Protein 4QXT (pdb70)

Secondary structure (DSSP, 8-state):
--EEEEPPPEEE-TT--EEEEEEEESS-GGGS-EEEEEEETTTEEEEEEEE-TTT--EEE-GGGTTTEEEEEEGGGTEEEEEE-S--GGG-EEEEEEETTTTEE---EEEEE--/---EEEE-SEEEE-TTS-EEEEEEESS--EETTEE-EEEEEE-TTS--EEEEETTTEEPTTS-TTEEEEEETTEEEEEESS--GGG-EEEEEEE-SSSSPEE---EEEEE-/--TTTSS---

B-factor: mean 19.29, std 9.29, range [7.42, 55.74]

Structure (mmCIF, N/CA/C/O backbone):
data_4QXT
#
_entry.id   4QXT
#
_cell.length_a   42.097
_cell.length_b   60.213
_cell.length_c   43.437
_cell.angle_alpha   90.00
_cell.angle_beta   107.12
_cell.angle_gamma   90.00
#
_symmetry.space_group_name_H-M   'P 1 21 1'
#
loop_
_entity.id
_entity.type
_entity.pdbx_description
1 polymer 'Fv fragment(mAb6D8) heavy chain'
2 polymer 'Fv fragment(mAb6D8) light chain'
3 polymer 'Merozoite surface antigen 2'
4 water water
#
loop_
_atom_site.group_PDB
_atom_site.id
_atom_site.type_symbol
_atom_site.label_atom_id
_atom_site.label_alt_id
_atom_site.label_comp_id
_atom_site.label_asym_id
_atom_site.label_entity_id
_atom_site.label_seq_id
_atom_site.pdbx_PDB_ins_code
_atom_site.Cartn_x
_atom_site.Cartn_y
_atom_site.Cartn_z
_atom_site.occupancy
_atom_site.B_iso_or_equiv
_atom_site.auth_seq_id
_atom_site.auth_comp_id
_atom_site.auth_asym_id
_atom_site.auth_atom_id
_atom_site.pdbx_PDB_model_num
ATOM 1 N N . GLN A 1 1 ? -16.517 -27.304 -9.055 1.00 43.84 1 GLN A N 1
ATOM 2 C CA . GLN A 1 1 ? -16.081 -28.432 -8.234 1.00 41.99 1 GLN A CA 1
ATOM 3 C C . GLN A 1 1 ? -14.576 -28.369 -7.999 1.00 37.67 1 GLN A C 1
ATOM 4 O O . GLN A 1 1 ? -14.034 -29.075 -7.147 1.00 38.69 1 GLN A O 1
ATOM 6 N N . VAL A 1 2 ? -13.909 -27.514 -8.762 1.00 31.95 2 VAL A N 1
ATOM 7 C CA . VAL A 1 2 ? -12.476 -27.325 -8.619 1.00 28.78 2 VAL A CA 1
ATOM 8 C C . VAL A 1 2 ? -12.208 -26.369 -7.465 1.00 24.75 2 VAL A C 1
ATOM 9 O O . VAL A 1 2 ? -12.843 -25.328 -7.366 1.00 24.91 2 VAL A O 1
ATOM 13 N N . GLN A 1 3 ? -11.294 -26.745 -6.579 1.00 22.20 3 GLN A N 1
ATOM 14 C CA . GLN A 1 3 ? -10.931 -25.882 -5.461 1.00 20.17 3 GLN A CA 1
ATOM 15 C C . GLN A 1 3 ? -9.421 -25.755 -5.375 1.00 17.87 3 GLN A C 1
ATOM 16 O O . GLN A 1 3 ? -8.708 -26.744 -5.474 1.00 16.85 3 GLN A O 1
ATOM 18 N N . LEU A 1 4 ? -8.944 -24.536 -5.171 1.00 15.61 4 LEU A N 1
ATOM 19 C CA . LEU A 1 4 ? -7.529 -24.305 -4.972 1.00 14.14 4 LEU A CA 1
ATOM 20 C C . LEU A 1 4 ? -7.342 -23.830 -3.545 1.00 14.09 4 LEU A C 1
ATOM 21 O O . LEU A 1 4 ? -7.728 -22.712 -3.208 1.00 18.62 4 LEU A O 1
ATOM 26 N N . GLN A 1 5 ? -6.767 -24.683 -2.709 1.00 12.62 5 GLN A N 1
ATOM 27 C CA . GLN A 1 5 ? -6.636 -24.376 -1.290 1.00 14.16 5 GLN A CA 1
ATOM 28 C C . GLN A 1 5 ? -5.215 -23.970 -0.975 1.00 14.66 5 GLN A C 1
ATOM 29 O O . GLN A 1 5 ? -4.302 -24.786 -1.038 1.00 15.67 5 GLN A O 1
ATOM 35 N N . GLN A 1 6 ? -5.030 -22.700 -0.636 1.00 13.53 6 GLN A N 1
ATOM 36 C CA . GLN A 1 6 ? -3.686 -22.211 -0.366 1.00 13.41 6 GLN A CA 1
ATOM 37 C C . GLN A 1 6 ? -3.346 -22.292 1.120 1.00 15.14 6 GLN A C 1
ATOM 38 O O . GLN A 1 6 ? -4.236 -22.306 1.980 1.00 17.13 6 GLN A O 1
ATOM 44 N N . SER A 1 7 ? -2.047 -22.377 1.397 1.00 15.43 7 SER A N 1
ATOM 45 C CA . SER A 1 7 ? -1.547 -22.525 2.756 1.00 15.72 7 SER A CA 1
ATOM 46 C C . SER A 1 7 ? -1.763 -21.250 3.576 1.00 16.29 7 SER A C 1
ATOM 47 O O . SER A 1 7 ? -2.145 -20.197 3.053 1.00 15.13 7 SER A O 1
ATOM 50 N N . GLY A 1 8 ? -1.544 -21.362 4.878 1.00 18.15 8 GLY A N 1
ATOM 51 C CA . GLY A 1 8 ? -1.898 -20.287 5.783 1.00 20.78 8 GLY A CA 1
ATOM 52 C C . GLY A 1 8 ? -0.978 -19.085 5.731 1.00 21.26 8 GLY A C 1
ATOM 53 O O . GLY A 1 8 ? 0.139 -19.146 5.219 1.00 19.57 8 GLY A O 1
ATOM 54 N N . ASP A 1 9 ? -1.436 -17.988 6.308 1.00 22.06 9 ASP A N 1
ATOM 55 C CA . ASP A 1 9 ? -0.648 -16.774 6.280 1.00 23.86 9 ASP A CA 1
ATOM 56 C C . ASP A 1 9 ? 0.659 -16.963 7.041 1.00 22.72 9 ASP A C 1
ATOM 57 O O . ASP A 1 9 ? 0.741 -17.723 8.024 1.00 21.33 9 ASP A O 1
ATOM 62 N N . GLU A 1 10 ? 1.691 -16.282 6.556 1.00 20.24 10 GLU A N 1
ATOM 63 C CA . GLU A 1 10 ? 3.017 -16.405 7.129 1.00 22.01 10 GLU A CA 1
ATOM 64 C C . GLU A 1 10 ? 3.623 -15.058 7.483 1.00 22.28 10 GLU A C 1
ATOM 65 O O . GLU A 1 10 ? 3.641 -14.139 6.664 1.00 21.24 10 GLU A O 1
ATOM 71 N N . LEU A 1 11 ? 4.144 -14.961 8.703 1.00 22.35 11 LEU A N 1
ATOM 72 C CA . LEU A 1 11 ? 4.996 -13.841 9.080 1.00 23.00 11 LEU A CA 1
ATOM 73 C C . LEU A 1 11 ? 6.437 -14.297 8.900 1.00 22.72 11 LEU A C 1
ATOM 74 O O . LEU A 1 11 ? 6.870 -15.294 9.496 1.00 24.93 11 LEU A O 1
ATOM 79 N N . VAL A 1 12 ? 7.178 -13.581 8.057 1.00 22.90 12 VAL A N 1
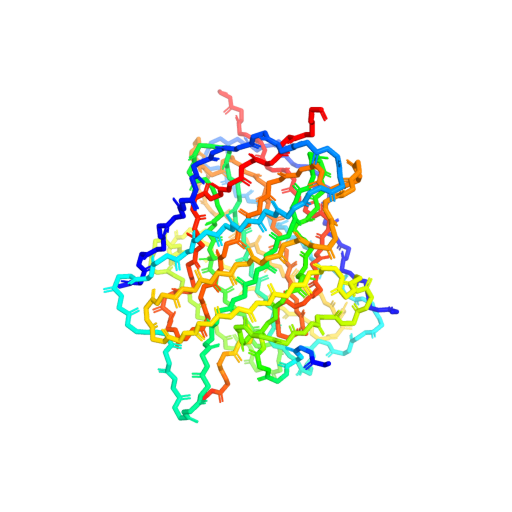ATOM 80 C CA . VAL A 1 12 ? 8.538 -13.986 7.717 1.00 22.02 12 VAL A CA 1
ATOM 81 C C . VAL A 1 12 ? 9.565 -12.909 8.057 1.00 23.16 12 VAL A C 1
ATOM 82 O O . VAL A 1 12 ? 9.258 -11.711 8.054 1.00 24.28 12 VAL A O 1
ATOM 86 N N . LYS A 1 13 ? 10.785 -13.347 8.354 1.00 22.91 13 LYS A N 1
ATOM 87 C CA . LYS A 1 13 ? 11.878 -12.433 8.671 1.00 23.35 13 LYS A CA 1
ATOM 88 C C . LYS A 1 13 ? 12.679 -12.045 7.434 1.00 24.80 13 LYS A C 1
ATOM 89 O O . LYS A 1 13 ? 12.860 -12.861 6.527 1.00 23.55 13 LYS A O 1
ATOM 95 N N . PRO A 1 14 ? 13.154 -10.786 7.386 1.00 24.95 14 PRO A N 1
ATOM 96 C CA . PRO A 1 14 ? 13.986 -10.351 6.259 1.00 24.46 14 PRO A CA 1
ATOM 97 C C . PRO A 1 14 ? 15.172 -11.287 6.059 1.00 24.99 14 PRO A C 1
ATOM 98 O O . PRO A 1 14 ? 15.807 -11.657 7.048 1.00 28.68 14 PRO A O 1
ATOM 102 N N . GLY A 1 15 ? 15.456 -11.663 4.814 1.00 24.49 15 GLY A N 1
ATOM 103 C CA . GLY A 1 15 ? 16.585 -12.527 4.512 1.00 27.39 15 GLY A CA 1
ATOM 104 C C . GLY A 1 15 ? 16.249 -14.009 4.552 1.00 29.16 15 GLY A C 1
ATOM 105 O O . GLY A 1 15 ? 17.028 -14.843 4.087 1.00 31.84 15 GLY A O 1
ATOM 106 N N . ALA A 1 16 ? 15.096 -14.342 5.123 1.00 27.54 16 ALA A N 1
ATOM 107 C CA . ALA A 1 16 ? 14.664 -15.735 5.195 1.00 25.55 16 ALA A CA 1
ATOM 108 C C . ALA A 1 16 ? 13.929 -16.138 3.928 1.00 25.60 16 ALA A C 1
ATOM 109 O O . ALA A 1 16 ? 13.751 -15.333 3.008 1.00 24.97 16 ALA A O 1
ATOM 111 N N . SER A 1 17 ? 13.519 -17.399 3.878 1.00 24.02 17 SER A N 1
ATOM 112 C CA A SER A 1 17 ? 12.743 -17.897 2.756 0.47 23.75 17 SER A CA 1
ATOM 113 C CA B SER A 1 17 ? 12.747 -17.901 2.756 0.53 23.75 17 SER A CA 1
ATOM 114 C C . SER A 1 17 ? 11.419 -18.444 3.246 1.00 23.46 17 SER A C 1
ATOM 115 O O . SER A 1 17 ? 11.258 -18.742 4.429 1.00 25.85 17 SER A O 1
ATOM 120 N N . VAL A 1 18 ? 10.467 -18.576 2.336 1.00 21.10 18 VAL A N 1
ATOM 121 C CA . VAL A 1 18 ? 9.204 -19.172 2.706 1.00 19.57 18 VAL A CA 1
ATOM 122 C C . VAL A 1 18 ? 8.690 -19.938 1.496 1.00 17.38 18 VAL A C 1
ATOM 123 O O . VAL A 1 18 ? 8.959 -19.562 0.349 1.00 19.49 18 VAL A O 1
ATOM 127 N N . LYS A 1 19 ? 7.997 -21.040 1.751 1.00 17.47 19 LYS A N 1
ATOM 128 C CA . LYS A 1 19 ? 7.441 -21.842 0.674 1.00 17.67 19 LYS A CA 1
ATOM 129 C C . LYS A 1 19 ? 5.934 -21.923 0.858 1.00 16.43 19 LYS A C 1
ATOM 130 O O . LYS A 1 19 ? 5.461 -22.410 1.884 1.00 19.37 19 LYS A O 1
ATOM 136 N N . LEU A 1 20 ? 5.201 -21.404 -0.123 1.00 14.27 20 LEU A N 1
ATOM 137 C CA . LEU A 1 20 ? 3.739 -21.391 -0.093 1.00 13.88 20 LEU A CA 1
ATOM 138 C C . LEU A 1 20 ? 3.201 -22.567 -0.896 1.00 15.37 20 LEU A C 1
ATOM 139 O O . LEU A 1 20 ? 3.845 -23.027 -1.842 1.00 16.06 20 LEU A O 1
ATOM 144 N N . SER A 1 21 ? 2.027 -23.061 -0.530 1.00 13.64 21 SER A N 1
ATOM 145 C CA . SER A 1 21 ? 1.470 -24.164 -1.292 1.00 12.85 21 SER A CA 1
ATOM 146 C C . SER A 1 21 ? 0.053 -23.883 -1.798 1.00 13.82 21 SER A C 1
ATOM 147 O O . SER A 1 21 ? -0.676 -23.028 -1.291 1.00 14.75 21 SER A O 1
ATOM 150 N N . CYS A 1 22 ? -0.314 -24.630 -2.828 1.00 12.27 22 CYS A N 1
ATOM 151 C CA . CYS A 1 22 ? -1.582 -24.460 -3.511 1.00 12.23 22 CYS A CA 1
ATOM 152 C C . CYS A 1 22 ? -2.049 -25.870 -3.852 1.00 13.05 22 CYS A C 1
ATOM 153 O O . CYS A 1 22 ? -1.561 -26.491 -4.801 1.00 14.31 22 CYS A O 1
ATOM 156 N N . THR A 1 23 ? -2.940 -26.400 -3.022 1.00 12.26 23 THR A N 1
ATOM 157 C CA . THR A 1 23 ? -3.376 -27.788 -3.164 1.00 15.24 23 THR A CA 1
ATOM 158 C C . THR A 1 23 ? -4.673 -27.801 -3.945 1.00 13.60 23 THR A C 1
ATOM 159 O O . THR A 1 23 ? -5.660 -27.184 -3.551 1.00 15.51 23 THR A O 1
ATOM 163 N N . VAL A 1 24 ? -4.658 -28.480 -5.088 1.00 13.39 24 VAL A N 1
ATOM 164 C CA . VAL A 1 24 ? -5.806 -28.478 -5.970 1.00 15.22 24 VAL A CA 1
ATOM 165 C C . VAL A 1 24 ? -6.641 -29.740 -5.799 1.00 15.79 24 VAL A C 1
ATOM 166 O O . VAL A 1 24 ? -6.108 -30.850 -5.764 1.00 17.10 24 VAL A O 1
ATOM 170 N N . SER A 1 25 ? -7.950 -29.556 -5.688 1.00 14.43 25 SER A N 1
ATOM 171 C CA . SER A 1 25 ? -8.871 -30.683 -5.636 1.00 16.14 25 SER A CA 1
ATOM 172 C C . SER A 1 25 ? -9.920 -30.542 -6.732 1.00 17.20 25 SER A C 1
ATOM 173 O O . SER A 1 25 ? -10.291 -29.435 -7.122 1.00 18.73 25 SER A O 1
ATOM 176 N N . GLY A 1 26 ? -10.375 -31.670 -7.265 1.00 18.41 26 GLY A N 1
ATOM 177 C CA . GLY A 1 26 ? -11.396 -31.648 -8.298 1.00 18.89 26 GLY A CA 1
ATOM 178 C C . GLY A 1 26 ? -10.870 -31.359 -9.696 1.00 19.14 26 GLY A C 1
ATOM 179 O O . GLY A 1 26 ? -11.641 -31.115 -10.634 1.00 19.07 26 GLY A O 1
ATOM 180 N N . PHE A 1 27 ? -9.548 -31.392 -9.836 1.00 17.99 27 PHE A N 1
ATOM 181 C CA . PHE A 1 27 ? -8.899 -31.081 -11.100 1.00 16.96 27 PHE A CA 1
ATOM 182 C C . PHE A 1 27 ? -7.563 -31.791 -11.121 1.00 16.04 27 PHE A C 1
ATOM 183 O O . PHE A 1 27 ? -6.845 -31.761 -10.128 1.00 19.66 27 PHE A O 1
ATOM 191 N N . ASN A 1 28 ? -7.230 -32.442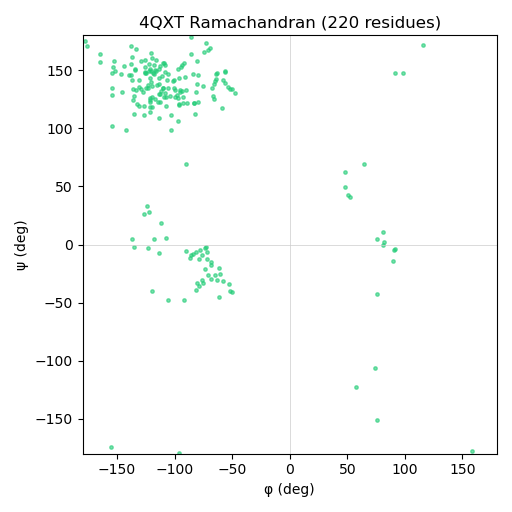 -12.232 1.00 14.05 28 ASN A N 1
ATOM 192 C CA . ASN A 1 28 ? -5.908 -33.070 -12.373 1.00 13.93 28 ASN A CA 1
ATOM 193 C C . ASN A 1 28 ? -4.896 -32.006 -12.792 1.00 14.44 28 ASN A C 1
ATOM 194 O O . ASN A 1 28 ? -4.993 -31.498 -13.912 1.00 15.38 28 ASN A O 1
ATOM 199 N N . ILE A 1 29 ? -3.935 -31.644 -11.933 1.00 13.55 29 ILE A N 1
ATOM 200 C CA . ILE A 1 29 ? -3.106 -30.488 -12.302 1.00 11.68 29 ILE A CA 1
ATOM 201 C C . ILE A 1 29 ? -2.185 -30.754 -13.489 1.00 12.54 29 ILE A C 1
ATOM 202 O O . ILE A 1 29 ? -1.677 -29.799 -14.082 1.00 11.89 29 ILE A O 1
ATOM 207 N N . LYS A 1 30 ? -1.984 -32.021 -13.861 1.00 12.61 30 LYS A N 1
ATOM 208 C CA . LYS A 1 30 ? -1.262 -32.295 -15.100 1.00 12.92 30 LYS A CA 1
ATOM 209 C C . LYS A 1 30 ? -2.010 -31.704 -16.297 1.00 12.92 30 LYS A C 1
ATOM 210 O O . LYS A 1 30 ? -1.409 -31.446 -17.338 1.00 16.15 30 LYS A O 1
ATOM 214 N N . ASP A 1 31 ? -3.308 -31.446 -16.126 1.00 11.97 31 ASP A N 1
ATOM 215 C CA . ASP A 1 31 ? -4.136 -30.946 -17.226 1.00 12.45 31 ASP A CA 1
ATOM 216 C C . ASP A 1 31 ? -3.953 -29.452 -17.592 1.00 11.34 31 ASP A C 1
ATOM 217 O O . ASP A 1 31 ? -4.508 -28.997 -18.603 1.00 12.59 31 ASP A O 1
ATOM 222 N N . ASP A 1 32 ? -3.218 -28.678 -16.798 1.00 10.84 32 ASP A N 1
ATOM 223 C CA . ASP A 1 32 ? -3.099 -27.243 -17.074 1.00 10.32 32 ASP A CA 1
ATOM 224 C C . ASP A 1 32 ? -1.956 -26.589 -16.313 1.00 10.02 32 ASP A C 1
ATOM 225 O O . ASP A 1 32 ? -1.529 -27.082 -15.264 1.00 11.26 32 ASP A O 1
ATOM 230 N N . PHE A 1 33 ? -1.494 -25.458 -16.844 1.00 9.80 33 PHE A N 1
ATOM 231 C CA . PHE A 1 33 ? -0.594 -24.583 -16.107 1.00 9.53 33 PHE A CA 1
ATOM 232 C C . PHE A 1 33 ? -1.203 -24.175 -14.782 1.00 9.13 33 PHE A C 1
ATOM 233 O O . PHE A 1 33 ? -2.427 -24.024 -14.670 1.00 11.10 33 PHE A O 1
ATOM 241 N N . ILE A 1 34 ? -0.339 -23.951 -13.805 1.00 9.13 34 ILE A N 1
ATOM 242 C CA . ILE A 1 34 ? -0.707 -23.234 -12.596 1.00 9.42 34 ILE A CA 1
ATOM 243 C C . ILE A 1 34 ? 0.040 -21.909 -12.591 1.00 9.15 34 ILE A C 1
ATOM 244 O O . ILE A 1 34 ? 1.250 -21.865 -12.837 1.00 10.28 34 ILE A O 1
ATOM 249 N N . HIS A 1 35 ? -0.717 -20.832 -12.379 1.00 9.54 35 HIS A N 1
ATOM 250 C CA . HIS A 1 35 ? -0.191 -19.469 -12.383 1.00 10.14 35 HIS A CA 1
ATOM 251 C C . HIS A 1 35 ? -0.092 -18.917 -10.983 1.00 9.74 35 HIS A C 1
ATOM 252 O O . HIS A 1 35 ? -0.917 -19.235 -10.134 1.00 10.09 35 HIS A O 1
ATOM 259 N N . TRP A 1 36 ? 0.921 -18.084 -10.743 1.00 9.59 36 TRP A N 1
ATOM 260 C CA . TRP A 1 36 ? 1.046 -17.409 -9.468 1.00 9.24 36 TRP A CA 1
ATOM 261 C C . TRP A 1 36 ? 1.002 -15.908 -9.669 1.00 11.98 36 TRP A C 1
ATOM 262 O O . TRP A 1 36 ? 1.628 -15.382 -10.595 1.00 10.77 36 TRP A O 1
ATOM 273 N N . MET A 1 37 ? 0.257 -15.240 -8.793 1.00 11.60 37 MET A N 1
ATOM 274 C CA . MET A 1 37 ? 0.082 -13.793 -8.818 1.00 11.05 37 MET A CA 1
ATOM 275 C C . MET A 1 37 ? 0.439 -13.200 -7.481 1.00 11.04 37 MET A C 1
ATOM 276 O O . MET A 1 37 ? 0.329 -13.863 -6.438 1.00 11.80 37 MET A O 1
ATOM 281 N N . LYS A 1 38 ? 0.854 -11.944 -7.525 1.00 12.47 38 LYS A N 1
ATOM 282 C CA . LYS A 1 38 ? 1.191 -11.183 -6.337 1.00 10.34 38 LYS A CA 1
ATOM 283 C C . LYS A 1 38 ? 0.293 -9.950 -6.283 1.00 11.28 38 LYS A C 1
ATOM 284 O O . LYS A 1 38 ? 0.075 -9.321 -7.304 1.00 13.19 38 LYS A O 1
ATOM 290 N N . GLN A 1 39 ? -0.194 -9.579 -5.098 1.00 10.78 39 GLN A N 1
ATOM 291 C CA . GLN A 1 39 ? -0.984 -8.350 -4.969 1.00 11.56 39 GLN A CA 1
ATOM 292 C C . GLN A 1 39 ? -0.564 -7.529 -3.763 1.00 14.80 39 GLN A C 1
ATOM 293 O O . GLN A 1 39 ? -0.513 -8.021 -2.633 1.00 16.88 39 GLN A O 1
ATOM 299 N N . ARG A 1 40 ? -0.286 -6.257 -4.023 1.00 15.28 40 ARG A N 1
ATOM 300 C CA . ARG A 1 40 ? -0.012 -5.275 -2.990 1.00 17.89 40 ARG A CA 1
ATOM 301 C C . ARG A 1 40 ? -0.964 -4.119 -3.216 1.00 23.58 40 ARG A C 1
ATOM 302 O O . ARG A 1 40 ? -1.333 -3.840 -4.356 1.00 24.00 40 ARG A O 1
ATOM 310 N N . PRO A 1 41 ? -1.379 -3.445 -2.140 1.00 25.96 41 PRO A N 1
ATOM 311 C CA . PRO A 1 41 ? -2.421 -2.425 -2.312 1.00 27.19 41 PRO A CA 1
ATOM 312 C C . PRO A 1 41 ? -1.991 -1.266 -3.212 1.00 27.75 41 PRO A C 1
ATOM 313 O O . PRO A 1 41 ? -2.845 -0.701 -3.900 1.00 28.76 41 PRO A O 1
ATOM 317 N N . GLU A 1 42 ? -0.699 -0.937 -3.227 1.00 28.14 42 GLU A N 1
ATOM 318 C CA . GLU A 1 42 ? -0.214 0.185 -4.030 1.00 30.49 42 GLU A CA 1
ATOM 319 C C . GLU A 1 42 ? 0.241 -0.226 -5.435 1.00 31.99 42 GLU A C 1
ATOM 320 O O . GLU A 1 42 ? -0.128 0.416 -6.416 1.00 32.86 42 GLU A O 1
ATOM 322 N N . GLN A 1 43 ? 1.045 -1.285 -5.532 1.00 30.78 43 GLN A N 1
ATOM 323 C CA . GLN A 1 43 ? 1.576 -1.734 -6.822 1.00 28.98 43 GLN A CA 1
ATOM 324 C C . GLN A 1 43 ? 0.627 -2.672 -7.571 1.00 23.69 43 GLN A C 1
ATOM 325 O O . GLN A 1 43 ? 0.854 -3.007 -8.735 1.00 26.41 43 GLN A O 1
ATOM 331 N N . GLY A 1 44 ? -0.435 -3.095 -6.901 1.00 18.68 44 GLY A N 1
ATOM 332 C CA . GLY A 1 44 ? -1.508 -3.824 -7.558 1.00 14.64 44 GLY A CA 1
ATOM 333 C C . GLY A 1 44 ? -1.174 -5.273 -7.864 1.00 14.68 44 GLY A C 1
ATOM 334 O O . GLY A 1 44 ? -0.374 -5.907 -7.167 1.00 16.48 44 GLY A O 1
ATOM 335 N N . LEU A 1 45 ? -1.796 -5.784 -8.915 1.00 13.09 45 LEU A N 1
ATOM 336 C CA . LEU A 1 45 ? -1.698 -7.203 -9.267 1.00 11.56 45 LEU A CA 1
ATOM 337 C C . LEU A 1 45 ? -0.587 -7.434 -10.261 1.00 11.58 45 LEU A C 1
ATOM 338 O O . LEU A 1 45 ? -0.483 -6.726 -11.261 1.00 13.04 45 LEU A O 1
ATOM 343 N N . GLU A 1 46 ? 0.242 -8.435 -9.977 1.00 12.07 46 GLU A N 1
ATOM 344 C CA . GLU A 1 46 ? 1.350 -8.819 -10.848 1.00 11.54 46 GLU A CA 1
ATOM 345 C C . GLU A 1 46 ? 1.341 -10.316 -11.076 1.00 13.05 46 GLU A C 1
ATOM 346 O O . GLU A 1 46 ? 1.063 -11.079 -10.163 1.00 14.35 46 GLU A O 1
ATOM 352 N N . TRP A 1 47 ? 1.658 -10.726 -12.296 1.00 10.92 47 TRP A N 1
ATOM 353 C CA . TRP A 1 47 ? 1.797 -12.140 -12.634 1.00 11.28 47 TRP A CA 1
ATOM 354 C C . TRP A 1 47 ? 3.240 -12.553 -12.393 1.00 12.20 47 TRP A C 1
ATOM 355 O O . TRP A 1 47 ? 4.172 -11.963 -12.951 1.00 13.03 47 TRP A O 1
ATOM 366 N N . ILE A 1 48 ? 3.439 -13.543 -11.535 1.00 10.70 48 ILE A N 1
ATOM 367 C CA . ILE A 1 48 ? 4.789 -14.016 -11.234 1.00 11.66 48 ILE A CA 1
ATOM 368 C C . ILE A 1 48 ? 5.293 -14.989 -12.302 1.00 11.39 48 ILE A C 1
ATOM 369 O O . ILE A 1 48 ? 6.466 -14.979 -12.707 1.00 13.04 48 ILE A O 1
ATOM 374 N N . GLY A 1 49 ? 4.392 -15.844 -12.765 1.00 10.58 49 GLY A N 1
ATOM 375 C CA . GLY A 1 49 ? 4.775 -16.830 -13.756 1.00 11.17 49 GLY A CA 1
ATOM 376 C C . GLY A 1 49 ? 3.818 -17.991 -13.768 1.00 10.47 49 GLY A C 1
ATOM 377 O O . GLY A 1 49 ? 2.818 -17.989 -13.049 1.00 11.64 49 GLY A O 1
ATOM 378 N N . ARG A 1 50 ? 4.104 -18.974 -14.614 1.00 10.41 50 ARG A N 1
ATOM 379 C CA . ARG A 1 50 ? 3.302 -20.202 -14.648 1.00 11.69 50 ARG A CA 1
ATOM 380 C C . ARG A 1 50 ? 4.202 -21.433 -14.696 1.00 11.81 50 ARG A C 1
ATOM 381 O O . ARG A 1 50 ? 5.321 -21.391 -15.218 1.00 11.33 50 ARG A O 1
ATOM 389 N N . ILE A 1 51 ? 3.702 -22.534 -14.142 1.00 11.17 51 ILE A N 1
ATOM 390 C CA . ILE A 1 51 ? 4.396 -23.807 -14.217 1.00 11.23 51 ILE A CA 1
ATOM 391 C C . ILE A 1 51 ? 3.496 -24.817 -14.892 1.00 10.77 51 ILE A C 1
ATOM 392 O O . ILE A 1 51 ? 2.274 -24.803 -14.679 1.00 12.03 51 ILE A O 1
ATOM 397 N N . ASP A 1 52 ? 4.088 -25.695 -15.697 1.00 11.40 52 ASP A N 1
ATOM 398 C CA . ASP A 1 52 ? 3.370 -26.815 -16.279 1.00 11.73 52 ASP A CA 1
ATOM 399 C C . ASP A 1 52 ? 3.637 -28.038 -15.421 1.00 12.62 52 ASP A C 1
ATOM 400 O O . ASP A 1 52 ? 4.724 -28.589 -15.449 1.00 12.11 52 ASP A O 1
ATOM 405 N N . PRO A 1 53 ? 2.647 -28.474 -14.639 1.00 11.28 53 PRO A N 1
ATOM 406 C CA . PRO A 1 53 ? 2.928 -29.586 -13.726 1.00 11.63 53 PRO A CA 1
ATOM 407 C C . PRO A 1 53 ? 3.178 -30.909 -14.455 1.00 12.35 53 PRO A C 1
ATOM 408 O O . PRO A 1 53 ? 3.738 -31.836 -13.867 1.00 14.24 53 PRO A O 1
ATOM 412 N N . ALA A 1 54 ? 2.775 -31.005 -15.718 1.00 12.55 54 ALA A N 1
ATOM 413 C CA . ALA A 1 54 ? 2.956 -32.259 -16.438 1.00 14.30 54 ALA A CA 1
ATOM 414 C C . ALA A 1 54 ? 4.428 -32.510 -16.765 1.00 15.09 54 ALA A C 1
ATOM 415 O O . ALA A 1 54 ? 4.836 -33.659 -16.922 1.00 16.84 54 ALA A O 1
ATOM 417 N N . ASN A 1 55 ? 5.216 -31.443 -16.875 1.00 14.07 55 ASN A N 1
ATOM 418 C CA . ASN A 1 55 ? 6.634 -31.606 -17.247 1.00 14.54 55 ASN A CA 1
ATOM 419 C C . ASN A 1 55 ? 7.590 -30.760 -16.404 1.00 15.66 55 ASN A C 1
ATOM 420 O O . ASN A 1 55 ? 8.814 -30.846 -16.560 1.00 16.88 55 ASN A O 1
ATOM 425 N N . GLY A 1 56 ? 7.049 -29.965 -15.494 1.00 13.54 56 GLY A N 1
ATOM 426 C CA . GLY A 1 56 ? 7.904 -29.155 -14.643 1.00 14.24 56 GLY A CA 1
ATOM 427 C C . GLY A 1 56 ? 8.404 -27.865 -15.271 1.00 14.91 56 GLY A C 1
ATOM 428 O O . GLY A 1 56 ? 9.152 -27.112 -14.629 1.00 15.78 56 GLY A O 1
ATOM 429 N N . TYR A 1 57 ? 8.023 -27.598 -16.521 1.00 13.79 57 TYR A N 1
ATOM 430 C CA . TYR A 1 57 ? 8.537 -26.413 -17.222 1.00 15.36 57 TYR A CA 1
ATOM 431 C C . TYR A 1 57 ? 8.006 -25.128 -16.588 1.00 15.23 57 TYR A C 1
ATOM 432 O O . TYR A 1 57 ? 6.813 -25.015 -16.292 1.00 14.55 57 TYR A O 1
ATOM 441 N N . THR A 1 58 ? 8.889 -24.157 -16.382 1.00 13.88 58 THR A N 1
ATOM 442 C CA . THR A 1 58 ? 8.498 -22.886 -15.796 1.00 13.53 58 THR A CA 1
ATOM 443 C C . THR A 1 58 ? 8.814 -21.673 -16.672 1.00 14.29 58 THR A C 1
ATOM 444 O O . THR A 1 58 ? 9.792 -21.660 -17.425 1.00 17.99 58 THR A O 1
ATOM 448 N N . LYS A 1 59 ? 7.981 -20.647 -16.533 1.00 16.36 59 LYS A N 1
ATOM 449 C CA . LYS A 1 59 ? 8.159 -19.358 -17.191 1.00 15.00 59 LYS A CA 1
ATOM 450 C C . LYS A 1 59 ? 7.860 -18.294 -16.156 1.00 14.60 59 LYS A C 1
ATOM 451 O O . LYS A 1 59 ? 6.776 -18.280 -15.574 1.00 14.26 59 LYS A O 1
ATOM 457 N N . TYR A 1 60 ? 8.825 -17.400 -15.938 1.00 13.52 60 TYR A N 1
ATOM 458 C CA . TYR A 1 60 ? 8.696 -16.333 -14.952 1.00 15.01 60 TYR A CA 1
ATOM 459 C C . TYR A 1 60 ? 8.641 -14.964 -15.601 1.00 14.95 60 TYR A C 1
ATOM 460 O O . TYR A 1 60 ? 9.204 -14.752 -16.673 1.00 17.44 60 TYR A O 1
ATOM 469 N N . ALA A 1 61 ? 7.969 -14.026 -14.956 1.00 14.52 61 ALA A N 1
ATOM 470 C CA . ALA A 1 61 ? 8.192 -12.622 -15.275 1.00 16.06 61 ALA A CA 1
ATOM 471 C C . ALA A 1 61 ? 9.638 -12.292 -14.865 1.00 17.84 61 ALA A C 1
ATOM 472 O O . ALA A 1 61 ? 10.082 -12.740 -13.823 1.00 16.78 61 ALA A O 1
ATOM 474 N N . PRO A 1 62 ? 10.384 -11.524 -15.688 1.00 22.11 62 PRO A N 1
ATOM 475 C CA . PRO A 1 62 ? 11.791 -11.214 -15.382 1.00 23.51 62 PRO A CA 1
ATOM 476 C C . PRO A 1 62 ? 12.010 -10.628 -13.989 1.00 20.28 62 PRO A C 1
ATOM 477 O O . PRO A 1 62 ? 13.026 -10.946 -13.372 1.00 23.25 62 PRO A O 1
ATOM 481 N N . LYS A 1 63 ? 11.069 -9.843 -13.469 1.00 20.15 63 LYS A N 1
ATOM 482 C CA . LYS A 1 63 ? 11.320 -9.267 -12.153 1.00 22.80 63 LYS A CA 1
ATOM 483 C C . LYS A 1 63 ? 11.241 -10.335 -11.047 1.00 18.70 63 LYS A C 1
ATOM 484 O O . LYS A 1 63 ? 11.678 -10.077 -9.918 1.00 18.33 63 LYS A O 1
ATOM 490 N N . PHE A 1 64 ? 10.722 -11.528 -11.364 1.00 16.56 64 PHE A N 1
ATOM 491 C CA . PHE A 1 64 ? 10.650 -12.575 -10.343 1.00 17.90 64 PHE A CA 1
ATOM 492 C C . PHE A 1 64 ? 11.628 -13.724 -10.521 1.00 21.51 64 PHE A C 1
ATOM 493 O O . PHE A 1 64 ? 11.606 -14.683 -9.751 1.00 22.00 64 PHE A O 1
ATOM 501 N N . GLN A 1 65 ? 12.515 -13.609 -11.498 1.00 24.37 65 GLN A N 1
ATOM 502 C CA . GLN A 1 65 ? 13.379 -14.733 -11.854 1.00 28.66 65 GLN A CA 1
ATOM 503 C C . GLN A 1 65 ? 14.378 -15.183 -10.793 1.00 33.96 65 GLN A C 1
ATOM 504 O O . GLN A 1 65 ? 14.786 -16.337 -10.794 1.00 34.98 65 GLN A O 1
ATOM 510 N N . ASP A 1 66 ? 14.798 -14.298 -9.901 1.00 35.86 66 ASP A N 1
ATOM 511 C CA . ASP A 1 66 ? 15.686 -14.760 -8.839 1.00 38.90 66 ASP A CA 1
ATOM 512 C C . ASP A 1 66 ? 15.077 -14.472 -7.479 1.00 34.34 66 ASP A C 1
ATOM 513 O O . ASP A 1 66 ? 15.783 -14.284 -6.491 1.00 40.26 66 ASP A O 1
ATOM 518 N N . LYS A 1 67 ? 13.753 -14.433 -7.439 1.00 25.57 67 LYS A N 1
ATOM 519 C CA . LYS A 1 67 ? 13.034 -14.275 -6.185 1.00 25.24 67 LYS A CA 1
ATOM 520 C C . LYS A 1 67 ? 12.132 -15.474 -5.961 1.00 23.86 67 LYS A C 1
ATOM 521 O O . LYS A 1 67 ? 12.008 -15.985 -4.844 1.00 23.94 67 LYS A O 1
ATOM 527 N N . ALA A 1 68 ? 11.504 -15.930 -7.038 1.00 19.52 68 ALA A N 1
ATOM 528 C CA . ALA A 1 68 ? 10.531 -16.995 -6.922 1.00 18.75 68 ALA A CA 1
ATOM 529 C C . ALA A 1 68 ? 10.998 -18.260 -7.594 1.00 18.10 68 ALA A C 1
ATOM 530 O O . ALA A 1 68 ? 11.629 -18.219 -8.645 1.00 19.23 68 ALA A O 1
ATOM 532 N N . THR A 1 69 ? 10.661 -19.386 -6.978 1.00 16.08 69 THR A N 1
ATOM 533 C CA . THR A 1 69 ? 10.827 -20.687 -7.605 1.00 15.32 69 THR A CA 1
ATOM 534 C C . THR A 1 69 ? 9.495 -21.431 -7.563 1.00 15.38 69 THR A C 1
ATOM 535 O O . THR A 1 69 ? 8.963 -21.672 -6.487 1.00 15.45 69 THR A O 1
ATOM 539 N N . MET A 1 70 ? 8.950 -21.770 -8.731 1.00 13.12 70 MET A N 1
ATOM 540 C CA . MET A 1 70 ? 7.704 -22.534 -8.803 1.00 12.08 70 MET A CA 1
ATOM 541 C C . MET A 1 70 ? 8.021 -24.008 -8.964 1.00 13.76 70 MET A C 1
ATOM 542 O O . MET A 1 70 ? 8.840 -24.367 -9.805 1.00 16.77 70 MET A O 1
ATOM 547 N N . THR A 1 71 ? 7.389 -24.856 -8.157 1.00 12.19 71 THR A N 1
ATOM 548 C CA . THR A 1 71 ? 7.472 -26.300 -8.367 1.00 13.40 71 THR A CA 1
ATOM 549 C C . THR A 1 71 ? 6.073 -26.903 -8.274 1.00 14.96 71 THR A C 1
ATOM 550 O O . THR A 1 71 ? 5.118 -26.242 -7.864 1.00 13.44 71 THR A O 1
ATOM 554 N N . ALA A 1 72 ? 5.941 -28.161 -8.675 1.00 14.07 72 ALA A N 1
ATOM 555 C CA . ALA A 1 72 ? 4.655 -28.825 -8.559 1.00 13.83 72 ALA A CA 1
ATOM 556 C C . ALA A 1 72 ? 4.864 -30.318 -8.417 1.00 17.77 72 ALA A C 1
ATOM 557 O O . ALA A 1 72 ? 5.908 -30.847 -8.803 1.00 20.39 72 ALA A O 1
ATOM 559 N N . ASP A 1 73 ? 3.863 -30.978 -7.852 1.00 17.73 73 ASP A N 1
ATOM 560 C CA . ASP A 1 73 ? 3.872 -32.425 -7.687 1.00 19.71 73 ASP A CA 1
ATOM 561 C C . ASP A 1 73 ? 2.521 -32.964 -8.102 1.00 20.55 73 ASP A C 1
ATOM 562 O O . ASP A 1 73 ? 1.512 -32.685 -7.447 1.00 19.91 73 ASP A O 1
ATOM 567 N N . THR A 1 74 ? 2.485 -33.716 -9.199 1.00 20.88 74 THR A N 1
ATOM 568 C CA . THR A 1 74 ? 1.229 -34.282 -9.654 1.00 23.14 74 THR A CA 1
ATOM 569 C C . THR A 1 74 ? 0.776 -35.342 -8.654 1.00 23.22 74 THR A C 1
ATOM 570 O O . THR A 1 74 ? -0.414 -35.539 -8.469 1.00 26.05 74 THR A O 1
ATOM 574 N N . SER A 1 75 ? 1.738 -35.981 -7.991 1.00 25.62 75 SER A N 1
ATOM 575 C CA . SER A 1 75 ? 1.446 -37.036 -7.019 1.00 27.14 75 SER A CA 1
ATOM 576 C C . SER A 1 75 ? 0.532 -36.533 -5.900 1.00 26.68 75 SER A C 1
ATOM 577 O O . SER A 1 75 ? -0.279 -37.293 -5.378 1.00 27.85 75 SER A O 1
ATOM 580 N N . SER A 1 76 ? 0.640 -35.251 -5.555 1.00 22.87 76 SER A N 1
ATOM 581 C CA . SER A 1 76 ? -0.198 -34.682 -4.498 1.00 19.90 76 SER A CA 1
ATOM 582 C C . SER A 1 76 ? -1.095 -33.566 -5.013 1.00 18.53 76 SER A C 1
ATOM 583 O O . SER A 1 76 ? -1.782 -32.903 -4.228 1.00 18.34 76 SER A O 1
ATOM 586 N N . ASN A 1 77 ? -1.069 -33.344 -6.324 1.00 17.46 77 ASN A N 1
ATOM 587 C CA . ASN A 1 77 ? -1.852 -32.277 -6.953 1.00 17.00 77 ASN A CA 1
ATOM 588 C C . ASN A 1 77 ? -1.601 -30.930 -6.277 1.00 14.33 77 ASN A C 1
ATOM 589 O O . ASN A 1 77 ? -2.512 -30.148 -6.068 1.00 14.67 77 ASN A O 1
ATOM 594 N N . THR A 1 78 ? -0.344 -30.682 -5.944 1.00 13.81 78 THR A N 1
ATOM 595 C CA . THR A 1 78 ? 0.020 -29.477 -5.213 1.00 12.46 78 THR A CA 1
ATOM 596 C C . THR A 1 78 ? 1.089 -28.684 -5.940 1.00 14.03 78 THR A C 1
ATOM 597 O O . THR A 1 78 ? 2.065 -29.256 -6.406 1.00 15.20 78 THR A O 1
ATOM 601 N N . ALA A 1 79 ? 0.897 -27.365 -6.018 1.00 11.86 79 ALA A N 1
ATOM 602 C CA . ALA A 1 79 ? 1.925 -26.464 -6.529 1.00 11.83 79 ALA A CA 1
ATOM 603 C C . ALA A 1 79 ? 2.513 -25.641 -5.392 1.00 13.12 79 ALA A C 1
ATOM 604 O O . ALA A 1 79 ? 1.828 -25.308 -4.419 1.00 14.35 79 ALA A O 1
ATOM 606 N N . TYR A 1 80 ? 3.790 -25.312 -5.531 1.00 12.92 80 TYR A N 1
ATOM 607 C CA . TYR A 1 80 ? 4.506 -24.549 -4.527 1.00 13.55 80 TYR A CA 1
ATOM 608 C C . TYR A 1 80 ? 5.156 -23.322 -5.116 1.00 13.91 80 TYR A C 1
ATOM 609 O O . TYR A 1 80 ? 5.583 -23.304 -6.278 1.00 14.63 80 TYR A O 1
ATOM 618 N N . LEU A 1 81 ? 5.225 -22.294 -4.288 1.00 12.61 81 LEU A N 1
ATOM 619 C CA . LEU A 1 81 ? 5.935 -21.077 -4.626 1.00 13.08 81 LEU A CA 1
ATOM 620 C C . LEU A 1 81 ? 6.925 -20.769 -3.514 1.00 13.40 81 LEU A C 1
ATOM 621 O O . LEU A 1 81 ? 6.529 -20.449 -2.380 1.00 14.76 81 LEU A O 1
ATOM 626 N N . GLN A 1 82 ? 8.217 -20.892 -3.825 1.00 13.26 82 GLN A N 1
ATOM 627 C CA . GLN A 1 82 ? 9.249 -20.579 -2.845 1.00 15.97 82 GLN A CA 1
ATOM 628 C C . GLN A 1 82 ? 9.750 -19.168 -3.064 1.00 19.95 82 GLN A C 1
ATOM 629 O O . GLN A 1 82 ? 10.149 -18.812 -4.168 1.00 19.87 82 GLN A O 1
ATOM 635 N N . LEU A 1 83 ? 9.715 -18.360 -2.012 1.00 14.12 83 LEU A N 1
ATOM 636 C CA . LEU A 1 83 ? 10.212 -17.000 -2.101 1.00 17.95 83 LEU A CA 1
ATOM 637 C C . LEU A 1 83 ? 11.505 -16.942 -1.312 1.00 20.47 83 LEU A C 1
ATOM 638 O O . LEU A 1 83 ? 11.556 -17.395 -0.169 1.00 21.17 83 LEU A O 1
ATOM 643 N N . SER A 1 84 ? 12.553 -16.399 -1.917 1.00 19.90 84 SER A N 1
ATOM 644 C CA . SER A 1 84 ? 13.858 -16.448 -1.274 1.00 22.37 84 SER A CA 1
ATOM 645 C C . SER A 1 84 ? 14.338 -15.065 -0.860 1.00 22.92 84 SER A C 1
ATOM 646 O O . SER A 1 84 ? 13.945 -14.055 -1.455 1.00 22.42 84 SER A O 1
ATOM 649 N N . SER A 1 85 ? 15.186 -15.037 0.170 1.00 25.15 85 SER A N 1
ATOM 650 C CA . SER A 1 85 ? 15.823 -13.808 0.628 1.00 27.85 85 SER A CA 1
ATOM 651 C C . SER A 1 85 ? 14.802 -12.689 0.773 1.00 26.00 85 SER A C 1
ATOM 652 O O . SER A 1 85 ? 14.873 -11.676 0.074 1.00 25.86 85 SER A O 1
ATOM 655 N N . LEU A 1 86 ? 13.842 -12.894 1.669 1.00 25.29 86 LEU A N 1
ATOM 656 C CA . LEU A 1 86 ? 12.681 -12.021 1.761 1.00 25.35 86 LEU A CA 1
ATOM 657 C C . LEU A 1 86 ? 13.046 -10.603 2.161 1.00 23.69 86 LEU A C 1
ATOM 658 O O . LEU A 1 86 ? 13.955 -10.380 2.966 1.00 25.11 86 LEU A O 1
ATOM 663 N N . ALA A 1 87 ? 12.337 -9.650 1.571 1.00 22.33 87 ALA A N 1
ATOM 664 C CA . ALA A 1 87 ? 12.531 -8.245 1.886 1.00 23.81 87 ALA A CA 1
ATOM 665 C C . ALA A 1 87 ? 11.167 -7.578 1.982 1.00 23.62 87 ALA A C 1
ATOM 666 O O . ALA A 1 87 ? 10.150 -8.187 1.636 1.00 20.93 87 ALA A O 1
ATOM 668 N N . SER A 1 88 ? 11.141 -6.335 2.451 1.00 25.47 88 SER A N 1
ATOM 669 C CA . SER A 1 88 ? 9.887 -5.625 2.663 1.00 24.04 88 SER A CA 1
ATOM 670 C C . SER A 1 88 ? 8.947 -5.664 1.459 1.00 21.17 88 SER A C 1
ATOM 671 O O . SER A 1 88 ? 7.739 -5.808 1.620 1.00 20.32 88 SER A O 1
ATOM 674 N N . GLU A 1 89 ? 9.496 -5.517 0.257 1.00 21.82 89 GLU A N 1
ATOM 675 C CA . GLU A 1 89 ? 8.649 -5.454 -0.937 1.00 21.89 89 GLU A CA 1
ATOM 676 C C . GLU A 1 89 ? 8.027 -6.806 -1.298 1.00 19.16 89 GLU A C 1
ATOM 677 O O . GLU A 1 89 ? 7.175 -6.869 -2.183 1.00 19.86 89 GLU A O 1
ATOM 683 N N . ASP A 1 90 ? 8.424 -7.866 -0.596 1.00 18.39 90 ASP A N 1
ATOM 684 C CA . ASP A 1 90 ? 7.840 -9.192 -0.820 1.00 16.90 90 ASP A CA 1
ATOM 685 C C . ASP A 1 90 ? 6.577 -9.403 0.008 1.00 16.34 90 ASP A C 1
ATOM 686 O O . ASP A 1 90 ? 5.826 -10.348 -0.235 1.00 15.72 90 ASP A O 1
ATOM 691 N N . ALA A 1 91 ? 6.307 -8.519 0.962 1.00 16.45 91 ALA A N 1
ATOM 692 C CA . ALA A 1 91 ? 5.059 -8.616 1.705 1.00 16.50 91 ALA A CA 1
ATOM 693 C C . ALA A 1 91 ? 3.905 -8.349 0.745 1.00 15.64 91 ALA A C 1
ATOM 694 O O . ALA A 1 91 ? 3.894 -7.329 0.058 1.00 17.84 91 ALA A O 1
ATOM 696 N N . ALA A 1 92 ? 2.963 -9.290 0.678 1.00 14.41 92 ALA A N 1
ATOM 697 C CA . ALA A 1 92 ? 1.912 -9.249 -0.331 1.00 13.85 92 ALA A CA 1
ATOM 698 C C . ALA A 1 92 ? 0.937 -10.387 -0.102 1.00 13.04 92 ALA A C 1
ATOM 699 O O . ALA A 1 92 ? 1.177 -11.259 0.731 1.00 13.52 92 ALA A O 1
ATOM 701 N N . VAL A 1 93 ? -0.176 -10.371 -0.823 1.00 13.71 93 VAL A N 1
ATOM 702 C CA . VAL A 1 93 ? -1.004 -11.566 -0.929 1.00 13.74 93 VAL A CA 1
ATOM 703 C C . VAL A 1 93 ? -0.602 -12.296 -2.201 1.00 12.16 93 VAL A C 1
ATOM 704 O O . VAL A 1 93 ? -0.437 -11.681 -3.262 1.00 14.53 93 VAL A O 1
ATOM 708 N N . TYR A 1 94 ? -0.403 -13.603 -2.087 1.00 12.54 94 TYR A N 1
ATOM 709 C CA . TYR A 1 94 ? -0.022 -14.414 -3.232 1.00 11.20 94 TYR A CA 1
ATOM 710 C C . TYR A 1 94 ? -1.158 -15.357 -3.593 1.00 11.24 94 TYR A C 1
ATOM 711 O O . TYR A 1 94 ? -1.727 -15.993 -2.709 1.00 12.15 94 TYR A O 1
ATOM 720 N N . TYR A 1 95 ? -1.493 -15.402 -4.879 1.00 10.48 95 TYR A N 1
ATOM 721 C CA . TYR A 1 95 ? -2.583 -16.248 -5.389 1.00 9.87 95 TYR A CA 1
ATOM 722 C C . TYR A 1 95 ? -2.068 -17.280 -6.358 1.00 10.48 95 TYR A C 1
ATOM 723 O O . TYR A 1 95 ? -1.150 -17.006 -7.118 1.00 10.89 95 TYR A O 1
ATOM 732 N N . CYS A 1 96 ? -2.695 -18.451 -6.363 1.00 9.18 96 CYS A N 1
ATOM 733 C CA . CYS A 1 96 ? -2.490 -19.382 -7.453 1.00 9.25 96 CYS A CA 1
ATOM 734 C C . CYS A 1 96 ? -3.773 -19.461 -8.282 1.00 9.32 96 CYS A C 1
ATOM 735 O O . CYS A 1 96 ? -4.855 -19.120 -7.799 1.00 10.41 96 CYS A O 1
ATOM 738 N N . ALA A 1 97 ? -3.648 -19.857 -9.540 1.00 9.76 97 ALA A N 1
ATOM 739 C CA . ALA A 1 97 ? -4.817 -19.946 -10.429 1.00 10.58 97 ALA A CA 1
ATOM 740 C C . ALA A 1 97 ? -4.591 -20.970 -11.504 1.00 10.62 97 ALA A C 1
ATOM 741 O O . ALA A 1 97 ? -3.445 -21.231 -11.872 1.00 10.07 97 ALA A O 1
ATOM 743 N N . THR A 1 98 ? -5.682 -21.549 -12.007 1.00 8.13 98 THR A N 1
ATOM 744 C CA . THR A 1 98 ? -5.584 -22.515 -13.100 1.00 8.59 98 THR A CA 1
ATOM 745 C C . THR A 1 98 ? -6.914 -22.547 -13.862 1.00 10.54 98 THR A C 1
ATOM 746 O O . THR A 1 98 ? -7.813 -21.743 -13.568 1.00 12.05 98 THR A O 1
ATOM 750 N N . TYR A 1 99 ? -7.037 -23.470 -14.822 1.00 8.70 99 TYR A N 1
ATOM 751 C CA . TYR A 1 99 ? -8.172 -23.527 -15.763 1.00 10.60 99 TYR A CA 1
ATOM 752 C C . TYR A 1 99 ? -8.131 -22.265 -16.614 1.00 11.57 99 TYR A C 1
ATOM 753 O O . TYR A 1 99 ? -8.986 -21.371 -16.507 1.00 10.67 99 TYR A O 1
ATOM 762 N N . GLY A 1 100 ? -7.118 -22.194 -17.470 1.00 8.66 100 GLY A N 1
ATOM 763 C CA . GLY A 1 100 ? -6.678 -20.901 -17.961 1.00 11.24 100 GLY A CA 1
ATOM 764 C C . GLY A 1 100 ? -6.319 -20.112 -16.713 1.00 12.91 100 GLY A C 1
ATOM 765 O O . GLY A 1 100 ? -5.478 -20.551 -15.903 1.00 11.76 100 GLY A O 1
ATOM 766 N N . VAL A 1 101 ? -6.963 -18.960 -16.534 1.00 8.82 101 VAL A N 1
ATOM 767 C CA . VAL A 1 101 ? -6.822 -18.223 -15.275 1.00 9.42 101 VAL A CA 1
ATOM 768 C C . VAL A 1 101 ? -8.196 -17.979 -14.627 1.00 10.10 101 VAL A C 1
ATOM 769 O O . VAL A 1 101 ? -8.407 -16.990 -13.911 1.00 11.01 101 VAL A O 1
ATOM 773 N N . ALA A 1 102 ? -9.110 -18.933 -14.816 1.00 7.83 102 ALA A N 1
ATOM 774 C CA . ALA A 1 102 ? -10.495 -18.785 -14.345 1.00 10.09 102 ALA A CA 1
ATOM 775 C C . ALA A 1 102 ? -10.692 -19.079 -12.870 1.00 11.78 102 ALA A C 1
ATOM 776 O O . ALA A 1 102 ? -11.579 -18.481 -12.241 1.00 14.09 102 ALA A O 1
ATOM 778 N N . TYR A 1 103 ? -9.917 -20.019 -12.326 1.00 10.49 103 TYR A N 1
ATOM 779 C CA . TYR A 1 103 ? -10.127 -20.486 -10.955 1.00 9.98 103 TYR A CA 1
ATOM 780 C C . TYR A 1 103 ? -8.938 -20.093 -10.093 1.00 11.46 103 TYR A C 1
ATOM 781 O O . TYR A 1 103 ? -7.789 -20.481 -10.394 1.00 12.66 103 TYR A O 1
ATOM 790 N N . TRP A 1 104 ? -9.207 -19.344 -9.028 1.00 10.82 104 TRP A N 1
ATOM 791 C CA . TRP A 1 104 ? -8.159 -18.838 -8.147 1.00 10.21 104 TRP A CA 1
ATOM 792 C C . TRP A 1 104 ? -8.267 -19.406 -6.742 1.00 10.91 104 TRP A C 1
ATOM 793 O O . TRP A 1 104 ? -9.371 -19.677 -6.252 1.00 13.69 104 TRP A O 1
ATOM 804 N N . GLY A 1 105 ? -7.114 -19.552 -6.084 1.00 10.48 105 GLY A N 1
ATOM 805 C CA . GLY A 1 105 ? -7.071 -19.882 -4.669 1.00 11.48 105 GLY A CA 1
ATOM 806 C C . GLY A 1 105 ? -7.482 -18.671 -3.841 1.00 11.14 105 GLY A C 1
ATOM 807 O O . GLY A 1 105 ? -7.651 -17.575 -4.377 1.00 13.21 105 GLY A O 1
ATOM 808 N N . GLN A 1 106 ? -7.626 -18.863 -2.540 1.00 11.72 106 GLN A N 1
ATOM 809 C CA . GLN A 1 106 ? -8.157 -17.819 -1.667 1.00 13.51 106 GLN A CA 1
ATOM 810 C C . GLN A 1 106 ? -7.076 -16.803 -1.273 1.00 14.45 106 GLN A C 1
ATOM 811 O O . GLN A 1 106 ? -7.365 -15.773 -0.647 1.00 15.26 106 GLN A O 1
ATOM 817 N N . GLY A 1 107 ? -5.836 -17.086 -1.664 1.00 14.96 107 GLY A N 1
ATOM 818 C CA . GLY A 1 107 ? -4.709 -16.212 -1.342 1.00 14.16 107 GLY A CA 1
ATOM 819 C C . GLY A 1 107 ? -3.996 -16.576 -0.046 1.00 14.43 107 GLY A C 1
ATOM 820 O O . GLY A 1 107 ? -4.606 -17.070 0.899 1.00 16.39 107 GLY A O 1
ATOM 821 N N . THR A 1 108 ? -2.687 -16.331 -0.022 1.00 13.09 108 THR A N 1
ATOM 822 C CA . THR A 1 108 ? -1.858 -16.472 1.172 1.00 14.14 108 THR A CA 1
ATOM 823 C C . THR A 1 108 ? -1.221 -15.126 1.458 1.00 13.69 108 THR A C 1
ATOM 824 O O . THR A 1 108 ? -0.581 -14.539 0.578 1.00 12.86 108 THR A O 1
ATOM 828 N N . LEU A 1 109 ? -1.443 -14.620 2.667 1.00 13.83 109 LEU A N 1
ATOM 829 C CA . LEU A 1 109 ? -0.827 -13.372 3.108 1.00 15.48 109 LEU A CA 1
ATOM 830 C C . LEU A 1 109 ? 0.577 -13.623 3.615 1.00 17.37 109 LEU A C 1
ATOM 831 O O . LEU A 1 109 ? 0.760 -14.410 4.543 1.00 19.43 109 LEU A O 1
ATOM 836 N N . VAL A 1 110 ? 1.558 -12.963 3.005 1.00 15.11 110 VAL A N 1
ATOM 837 C CA . VAL A 1 110 ? 2.926 -12.955 3.537 1.00 17.22 110 VAL A CA 1
ATOM 838 C C . VAL A 1 110 ? 3.210 -11.576 4.132 1.00 18.61 110 VAL A C 1
ATOM 839 O O . VAL A 1 110 ? 3.133 -10.563 3.436 1.00 17.76 110 VAL A O 1
ATOM 843 N N . THR A 1 111 ? 3.497 -11.540 5.427 1.00 17.96 111 THR A N 1
ATOM 844 C CA . THR A 1 111 ? 3.895 -10.304 6.092 1.00 20.76 111 THR A CA 1
ATOM 845 C C . THR A 1 111 ? 5.365 -10.425 6.478 1.00 21.68 111 THR A C 1
ATOM 846 O O . THR A 1 111 ? 5.833 -11.515 6.795 1.00 24.41 111 THR A O 1
ATOM 850 N N . VAL A 1 112 ? 6.104 -9.316 6.421 1.00 22.79 112 VAL A N 1
ATOM 851 C CA . VAL A 1 112 ? 7.533 -9.345 6.693 1.00 21.18 112 VAL A CA 1
ATOM 852 C C . VAL A 1 112 ? 7.814 -8.493 7.927 1.00 22.11 112 VAL A C 1
ATOM 853 O O . VAL A 1 112 ? 7.418 -7.329 7.997 1.00 23.31 112 VAL A O 1
ATOM 857 N N . SER A 1 113 ? 8.459 -9.087 8.919 1.00 23.05 113 SER A N 1
ATOM 858 C CA . SER A 1 113 ? 8.703 -8.381 10.165 1.00 24.67 113 SER A CA 1
ATOM 859 C C . SER A 1 113 ? 9.908 -7.453 10.066 1.00 27.63 113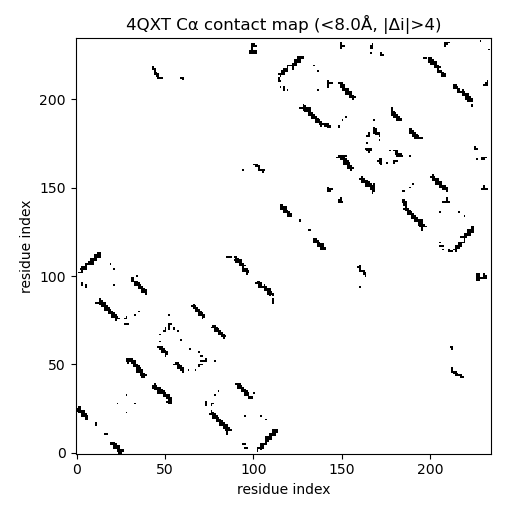 SER A C 1
ATOM 860 O O . SER A 1 113 ? 10.786 -7.633 9.223 1.00 25.27 113 SER A O 1
ATOM 863 N N . ALA A 1 114 ? 9.930 -6.467 10.950 1.00 27.07 114 ALA A N 1
ATOM 864 C CA . ALA A 1 114 ? 10.984 -5.463 10.983 1.00 28.27 114 ALA A CA 1
ATOM 865 C C . ALA A 1 114 ? 12.197 -5.936 11.783 1.00 29.57 114 ALA A C 1
ATOM 866 O O . ALA A 1 114 ? 12.165 -6.975 12.444 1.00 29.65 114 ALA A O 1
ATOM 869 N N . ASP B 2 1 ? 6.920 -5.347 -22.493 1.00 20.72 1 ASP B N 1
ATOM 870 C CA . ASP B 2 1 ? 5.762 -5.749 -21.714 1.00 20.33 1 ASP B CA 1
ATOM 871 C C . ASP B 2 1 ? 4.565 -4.901 -22.125 1.00 20.08 1 ASP B C 1
ATOM 872 O O . ASP B 2 1 ? 4.725 -3.846 -22.729 1.00 21.79 1 ASP B O 1
ATOM 877 N N . ILE B 2 2 ? 3.362 -5.373 -21.839 1.00 15.94 2 ILE B N 1
ATOM 878 C CA . ILE B 2 2 ? 2.183 -4.607 -22.201 1.00 13.65 2 ILE B CA 1
ATOM 879 C C . ILE B 2 2 ? 1.671 -3.851 -20.972 1.00 15.38 2 ILE 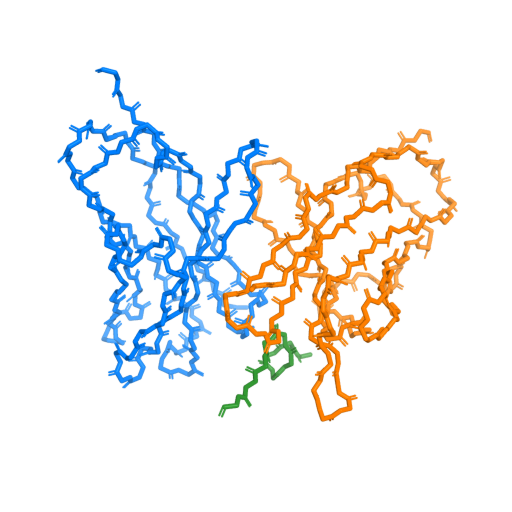B C 1
ATOM 880 O O . ILE B 2 2 ? 1.490 -4.418 -19.896 1.00 18.42 2 ILE B O 1
ATOM 885 N N . VAL B 2 3 ? 1.487 -2.548 -21.121 1.00 13.48 3 VAL B N 1
ATOM 886 C CA . VAL B 2 3 ? 0.962 -1.736 -20.023 1.00 13.43 3 VAL B CA 1
ATOM 887 C C . VAL B 2 3 ? -0.520 -1.522 -20.209 1.00 12.51 3 VAL B C 1
ATOM 888 O O . VAL B 2 3 ? -0.935 -1.098 -21.277 1.00 14.01 3 VAL B O 1
ATOM 892 N N . LEU B 2 4 ? -1.296 -1.805 -19.168 1.00 11.29 4 LEU B N 1
ATOM 893 C CA . LEU B 2 4 ? -2.748 -1.626 -19.221 1.00 11.26 4 LEU B CA 1
ATOM 894 C C . LEU B 2 4 ? -3.157 -0.431 -18.376 1.00 11.40 4 LEU B C 1
ATOM 895 O O . LEU B 2 4 ? -2.820 -0.349 -17.193 1.00 14.49 4 LEU B O 1
ATOM 900 N N . THR B 2 5 ? -3.897 0.488 -18.980 1.00 10.30 5 THR B N 1
ATOM 901 C CA . THR B 2 5 ? -4.301 1.714 -18.305 1.00 11.15 5 THR B CA 1
ATOM 902 C C . THR B 2 5 ? -5.817 1.755 -18.262 1.00 11.43 5 THR B C 1
ATOM 903 O O . THR B 2 5 ? -6.474 1.735 -19.303 1.00 11.31 5 THR B O 1
ATOM 907 N N . GLN B 2 6 ? -6.368 1.773 -17.055 1.00 10.59 6 GLN B N 1
ATOM 908 C CA . GLN B 2 6 ? -7.821 1.830 -16.886 1.00 10.03 6 GLN B CA 1
ATOM 909 C C . GLN B 2 6 ? -8.330 3.255 -16.688 1.00 10.60 6 GLN B C 1
ATOM 910 O O . GLN B 2 6 ? -7.628 4.133 -16.160 1.00 13.76 6 GLN B O 1
ATOM 916 N N A SER B 2 7 ? -9.562 3.481 -17.112 0.57 11.40 7 SER B N 1
ATOM 917 N N B SER B 2 7 ? -9.558 3.481 -17.139 0.43 11.58 7 SER B N 1
ATOM 918 C CA A SER B 2 7 ? -10.190 4.787 -16.957 0.57 12.47 7 SER B CA 1
ATOM 919 C CA B SER B 2 7 ? -10.224 4.776 -17.009 0.43 12.93 7 SER B CA 1
ATOM 920 C C A SER B 2 7 ? -11.691 4.601 -16.752 0.57 12.67 7 SER B C 1
ATOM 921 C C B SER B 2 7 ? -11.709 4.552 -16.731 0.43 12.95 7 SER B C 1
ATOM 922 O O A SER B 2 7 ? -12.336 3.907 -17.533 0.57 13.47 7 SER B O 1
ATOM 923 O O B SER B 2 7 ? -12.354 3.769 -17.422 0.43 13.34 7 SER B O 1
ATOM 928 N N . PRO B 2 8 ? -12.258 5.214 -15.705 1.00 11.63 8 PRO B N 1
ATOM 929 C CA . PRO B 2 8 ? -11.607 6.084 -14.725 1.00 12.98 8 PRO B CA 1
ATOM 930 C C . PRO B 2 8 ? -10.960 5.257 -13.627 1.00 14.17 8 PRO B C 1
ATOM 931 O O . PRO B 2 8 ? -11.135 4.043 -13.662 1.00 15.09 8 PRO B O 1
ATOM 935 N N . ALA B 2 9 ? -10.263 5.884 -12.680 1.00 14.16 9 ALA B N 1
ATOM 936 C CA . ALA B 2 9 ? -9.678 5.145 -11.565 1.00 16.29 9 ALA B CA 1
ATOM 937 C C . ALA B 2 9 ? -10.753 4.772 -10.550 1.00 15.07 9 ALA B C 1
ATOM 938 O O . ALA B 2 9 ? -10.665 3.751 -9.864 1.00 16.85 9 ALA B O 1
ATOM 940 N N . SER B 2 10 ? -11.775 5.613 -10.465 1.00 15.07 10 SER B N 1
ATOM 941 C CA . SER B 2 10 ? -12.898 5.362 -9.578 1.00 16.78 10 SER B CA 1
ATOM 942 C C . SER B 2 10 ? -14.135 6.011 -10.159 1.00 15.98 10 SER B C 1
ATOM 943 O O . SER B 2 10 ? -14.049 7.004 -10.879 1.00 17.06 10 SER B O 1
ATOM 946 N N . LEU B 2 11 ? -15.286 5.414 -9.890 1.00 16.62 11 LEU B N 1
ATOM 947 C CA . LEU B 2 11 ? -16.535 6.056 -10.254 1.00 18.71 11 LEU B CA 1
ATOM 948 C C . LEU B 2 11 ? -17.665 5.600 -9.365 1.00 17.79 11 LEU B C 1
ATOM 949 O O . LEU B 2 11 ? -17.676 4.470 -8.868 1.00 16.90 11 LEU B O 1
ATOM 954 N N . ALA B 2 12 ? -18.583 6.528 -9.142 1.00 17.55 12 ALA B N 1
ATOM 955 C CA . ALA B 2 12 ? -19.816 6.274 -8.424 1.00 20.05 12 ALA B CA 1
ATOM 956 C C . ALA B 2 12 ? -20.946 6.342 -9.422 1.00 20.92 12 ALA B C 1
ATOM 957 O O . ALA B 2 12 ? -21.063 7.307 -10.179 1.00 22.15 12 ALA B O 1
ATOM 959 N N A VAL B 2 13 ? -21.772 5.309 -9.436 0.29 19.05 13 VAL B N 1
ATOM 960 N N B VAL B 2 13 ? -21.795 5.320 -9.418 0.71 18.75 13 VAL B N 1
ATOM 961 C CA A VAL B 2 13 ? -22.895 5.280 -10.348 0.29 18.95 13 VAL B CA 1
ATOM 962 C CA B VAL B 2 13 ? -22.886 5.222 -10.380 0.71 19.04 13 VAL B CA 1
ATOM 963 C C A VAL B 2 13 ? -24.176 5.108 -9.567 0.29 19.56 13 VAL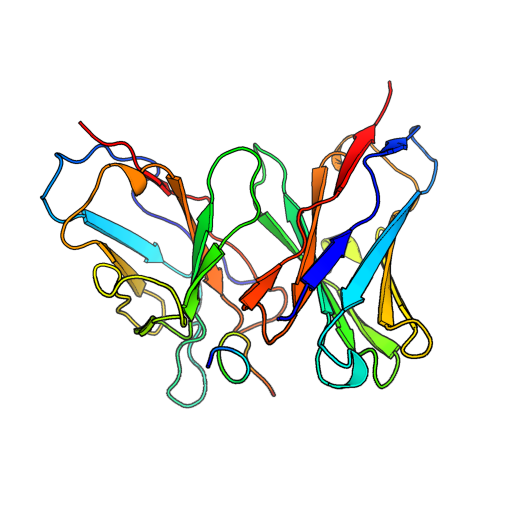 B C 1
ATOM 964 C C B VAL B 2 13 ? -24.196 4.987 -9.660 0.71 19.38 13 VAL B C 1
ATOM 965 O O A VAL B 2 13 ? -24.191 4.514 -8.489 0.29 19.78 13 VAL B O 1
ATOM 966 O O B VAL B 2 13 ? -24.246 4.209 -8.711 0.71 19.14 13 VAL B O 1
ATOM 973 N N . SER B 2 14 ? -25.250 5.659 -10.107 1.00 19.90 14 SER B N 1
ATOM 974 C CA . SER B 2 14 ? -26.558 5.496 -9.508 1.00 20.56 14 SER B CA 1
ATOM 975 C C . SER B 2 14 ? -27.064 4.075 -9.743 1.00 20.57 14 SER B C 1
ATOM 976 O O . SER B 2 14 ? -26.925 3.525 -10.835 1.00 18.87 14 SER B O 1
ATOM 979 N N . LEU B 2 15 ? -27.642 3.492 -8.700 1.00 20.33 15 LEU B N 1
ATOM 980 C CA . LEU B 2 15 ? -28.271 2.183 -8.800 1.00 19.28 15 LEU B CA 1
ATOM 981 C C . LEU B 2 15 ? -29.194 2.109 -10.019 1.00 19.35 15 LEU B C 1
ATOM 982 O O . LEU B 2 15 ? -30.010 3.008 -10.247 1.00 20.18 15 LEU B O 1
ATOM 987 N N . GLY B 2 16 ? -29.033 1.058 -10.822 1.00 18.54 16 GLY B N 1
ATOM 988 C CA . GLY B 2 16 ? -29.911 0.820 -11.958 1.00 20.73 16 GLY B CA 1
ATOM 989 C C . GLY B 2 16 ? -29.485 1.437 -13.282 1.00 19.84 16 GLY B C 1
ATOM 990 O O . GLY B 2 16 ? -30.112 1.210 -14.318 1.00 23.23 16 GLY B O 1
ATOM 991 N N . GLN B 2 17 ? -28.411 2.210 -13.271 1.00 18.44 17 GLN B N 1
ATOM 992 C CA . GLN B 2 17 ? -27.959 2.807 -14.520 1.00 16.95 17 GLN B CA 1
ATOM 993 C C . GLN B 2 17 ? -26.867 1.962 -15.143 1.00 15.80 17 GLN B C 1
ATOM 994 O O . GLN B 2 17 ? -26.492 0.928 -14.605 1.00 16.76 17 GLN B O 1
ATOM 1000 N N . ARG B 2 18 ? -26.360 2.400 -16.283 1.00 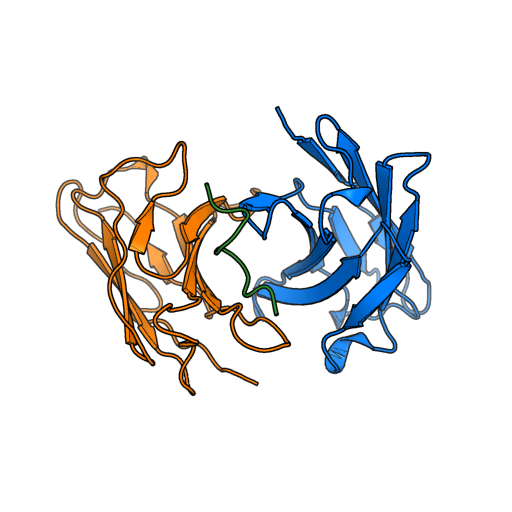15.33 18 ARG B N 1
ATOM 1001 C CA . ARG B 2 18 ? -25.255 1.697 -16.910 1.00 14.35 18 ARG B CA 1
ATOM 1002 C C . ARG B 2 18 ? -23.940 2.303 -16.509 1.00 13.87 18 ARG B C 1
ATOM 1003 O O . ARG B 2 18 ? -23.854 3.492 -16.229 1.00 14.45 18 ARG B O 1
ATOM 1011 N N . ALA B 2 19 ? -22.908 1.473 -16.527 1.00 13.09 19 ALA B N 1
ATOM 1012 C CA . ALA B 2 19 ? -21.547 1.955 -16.326 1.00 12.70 19 ALA B CA 1
ATOM 1013 C C . ALA B 2 19 ? -20.594 1.277 -17.305 1.00 12.10 19 ALA B C 1
ATOM 1014 O O . ALA B 2 19 ? -20.780 0.110 -17.652 1.00 11.58 19 ALA B O 1
ATOM 1016 N N . THR B 2 20 ? -19.578 2.015 -17.738 1.00 11.65 20 THR B N 1
ATOM 1017 C CA . THR B 2 20 ? -18.531 1.455 -18.598 1.00 11.04 20 THR B CA 1
ATOM 1018 C C . THR B 2 20 ? -17.161 1.773 -18.042 1.00 12.87 20 THR B C 1
ATOM 1019 O O . THR B 2 20 ? -16.898 2.886 -17.617 1.00 14.82 20 THR B O 1
ATOM 1023 N N . ILE B 2 21 ? -16.301 0.766 -18.012 1.00 10.96 21 ILE B N 1
ATOM 1024 C CA . ILE B 2 21 ? -14.929 0.927 -17.572 1.00 10.79 21 ILE B CA 1
ATOM 1025 C C . ILE B 2 21 ? -14.038 0.637 -18.771 1.00 11.20 21 ILE B C 1
ATOM 1026 O O . ILE B 2 21 ? -14.270 -0.332 -19.501 1.00 11.77 21 ILE B O 1
ATOM 1031 N N . SER B 2 22 ? -13.013 1.458 -18.955 1.00 10.66 22 SER B N 1
ATOM 1032 C CA . SER B 2 22 ? -12.146 1.377 -20.122 1.00 11.18 22 SER B CA 1
ATOM 1033 C C . SER B 2 22 ? -10.803 0.786 -19.729 1.00 9.48 22 SER B C 1
ATOM 1034 O O . SER B 2 22 ? -10.286 1.068 -18.642 1.00 10.18 22 SER B O 1
ATOM 1037 N N . CYS B 2 23 ? -10.252 -0.051 -20.601 1.00 9.25 23 CYS B N 1
ATOM 1038 C CA . CYS B 2 23 ? -8.898 -0.547 -20.409 1.00 10.22 23 CYS B CA 1
ATOM 1039 C C . CYS B 2 23 ? -8.166 -0.401 -21.719 1.00 9.33 23 CYS B C 1
ATOM 1040 O O . CYS B 2 23 ? -8.593 -0.974 -22.727 1.00 10.39 23 CYS B O 1
ATOM 1043 N N . LYS B 2 24 ? -7.070 0.362 -21.707 1.00 9.67 24 LYS B N 1
ATOM 1044 C CA . LYS B 2 24 ? -6.271 0.557 -22.911 1.00 11.45 24 LYS B CA 1
ATOM 1045 C C . LYS B 2 24 ? -4.896 -0.079 -22.762 1.00 12.07 24 LYS B C 1
ATOM 1046 O O . LYS B 2 24 ? -4.191 0.132 -21.771 1.00 14.75 24 LYS B O 1
ATOM 1052 N N . ALA B 2 25 ? -4.535 -0.870 -23.763 1.00 11.04 25 ALA B N 1
ATOM 1053 C CA . ALA B 2 25 ? -3.261 -1.562 -23.761 1.00 12.12 25 ALA B CA 1
ATOM 1054 C C . ALA B 2 25 ? -2.238 -0.779 -24.558 1.00 11.92 25 ALA B C 1
ATOM 1055 O O . ALA B 2 25 ? -2.553 -0.177 -25.590 1.00 13.23 25 ALA B O 1
ATOM 1057 N N . SER B 2 26 ? -0.994 -0.795 -24.095 1.00 11.58 26 SER B N 1
ATOM 1058 C CA . SER B 2 26 ? 0.049 -0.025 -24.774 1.00 12.07 26 SER B CA 1
ATOM 1059 C C . SER B 2 26 ? 0.499 -0.655 -26.102 1.00 12.49 26 SER B C 1
ATOM 1060 O O . SER B 2 26 ? 1.074 0.037 -26.952 1.00 15.23 26 SER B O 1
ATOM 1063 N N . GLN B 2 27 ? 0.255 -1.959 -26.260 1.00 12.08 27 GLN B N 1
ATOM 1064 C CA . GLN B 2 27 ? 0.460 -2.686 -27.517 1.00 12.49 27 GLN B CA 1
ATOM 1065 C C . GLN B 2 27 ? -0.738 -3.605 -27.722 1.00 11.91 27 GLN B C 1
ATOM 1066 O O . GLN B 2 27 ? -1.438 -3.909 -26.765 1.00 12.35 27 GLN B O 1
ATOM 1072 N N . SER B 2 28 ? -0.944 -4.071 -28.956 1.00 12.32 28 SER B N 1
ATOM 1073 C CA . SER B 2 28 ? -2.073 -4.958 -29.261 1.00 12.17 28 SER B CA 1
ATOM 1074 C C . SER B 2 28 ? -2.070 -6.238 -28.428 1.00 14.07 28 SER B C 1
ATOM 1075 O O . SER B 2 28 ? -1.012 -6.828 -28.185 1.00 16.16 28 SER B O 1
ATOM 1078 N N . VAL B 2 29 ? -3.248 -6.677 -28.008 1.00 12.19 29 VAL B N 1
ATOM 1079 C CA . VAL B 2 29 ? -3.344 -7.966 -27.324 1.00 13.77 29 VAL B CA 1
ATOM 1080 C C . VAL B 2 29 ? -4.088 -8.975 -28.199 1.00 14.74 29 VAL B C 1
ATOM 1081 O O . VAL B 2 29 ? -4.545 -10.008 -27.718 1.00 14.74 29 VAL B O 1
ATOM 1085 N N . ASP B 2 30 ? -4.169 -8.674 -29.494 1.00 13.91 30 ASP B N 1
ATOM 1086 C CA . ASP B 2 30 ? -4.784 -9.578 -30.466 1.00 13.21 30 ASP B CA 1
ATOM 1087 C C . ASP B 2 30 ? -3.821 -10.641 -30.953 1.00 16.16 30 ASP B C 1
ATOM 1088 O O . ASP B 2 30 ? -2.623 -10.382 -31.135 1.00 18.07 30 ASP B O 1
ATOM 1093 N N . HIS B 2 31 ? -4.362 -11.820 -31.228 1.00 16.99 31 HIS B N 1
ATOM 1094 C CA . HIS B 2 31 ? -3.603 -12.828 -31.952 1.00 21.06 31 HIS B CA 1
ATOM 1095 C C . HIS B 2 31 ? -4.567 -13.764 -32.674 1.00 22.98 31 HIS B C 1
ATOM 1096 O O . HIS B 2 31 ? -5.510 -14.257 -32.067 1.00 22.00 31 HIS B O 1
ATOM 1103 N N . ASP B 2 32 ? -4.342 -13.970 -33.973 1.00 29.66 32 ASP B N 1
ATOM 1104 C CA . ASP B 2 32 ? -5.155 -14.887 -34.782 1.00 35.32 32 ASP B CA 1
ATOM 1105 C C . ASP B 2 32 ? -6.656 -14.665 -34.667 1.00 34.00 32 ASP B C 1
ATOM 1106 O O . ASP B 2 32 ? -7.425 -15.623 -34.564 1.00 34.69 32 ASP B O 1
ATOM 1111 N N . GLY B 2 33 ? -7.073 -13.406 -34.675 1.00 32.21 33 GLY B N 1
ATOM 1112 C CA . GLY B 2 33 ? -8.487 -13.087 -34.654 1.00 30.23 33 GLY B CA 1
ATOM 1113 C C . GLY B 2 33 ? -9.151 -13.109 -33.285 1.00 27.54 33 GLY B C 1
ATOM 1114 O O . GLY B 2 33 ? -10.362 -12.917 -33.193 1.00 29.24 33 GLY B O 1
ATOM 1115 N N . ASP B 2 34 ? -8.377 -13.363 -32.230 1.00 22.77 34 ASP B N 1
ATOM 1116 C CA . ASP B 2 34 ? -8.897 -13.272 -30.866 1.00 19.32 34 ASP B CA 1
ATOM 1117 C C . ASP B 2 34 ? -8.187 -12.173 -30.091 1.00 17.58 34 ASP B C 1
ATOM 1118 O O . ASP B 2 34 ? -7.082 -11.777 -30.445 1.00 19.63 34 ASP B O 1
ATOM 1123 N N . SER B 2 35 ? -8.828 -11.687 -29.036 1.00 14.54 35 SER B N 1
ATOM 1124 C CA . SER B 2 35 ? -8.250 -10.613 -28.232 1.00 12.89 35 SER B CA 1
ATOM 1125 C C . SER B 2 35 ? -8.109 -11.105 -26.805 1.00 12.92 35 SER B C 1
ATOM 1126 O O . SER B 2 35 ? -9.111 -11.366 -26.156 1.00 13.94 35 SER B O 1
ATOM 1129 N N . TYR B 2 36 ? -6.878 -11.250 -26.321 1.00 10.95 36 TYR B N 1
ATOM 1130 C CA . TYR B 2 36 ? -6.657 -11.908 -25.029 1.00 10.62 36 TYR B CA 1
ATOM 1131 C C . TYR B 2 36 ? -6.680 -10.894 -23.881 1.00 9.69 36 TYR B C 1
ATOM 1132 O O . TYR B 2 36 ? -5.655 -10.583 -23.262 1.00 11.43 36 TYR B O 1
ATOM 1141 N N . MET B 2 37 ? -7.878 -10.363 -23.642 1.00 11.52 37 MET B N 1
ATOM 1142 C CA . MET B 2 37 ? -8.140 -9.455 -22.535 1.00 10.86 37 MET B CA 1
ATOM 1143 C C . MET B 2 37 ? -9.196 -10.057 -21.632 1.00 9.93 37 MET B C 1
ATOM 1144 O O . MET B 2 37 ? -10.291 -10.430 -22.093 1.00 11.93 37 MET B O 1
ATOM 1149 N N . ASN B 2 38 ? -8.858 -10.138 -20.353 1.00 10.20 38 ASN B N 1
ATOM 1150 C CA . ASN B 2 38 ? -9.795 -10.590 -19.331 1.00 9.74 38 ASN B CA 1
ATOM 1151 C C . ASN B 2 38 ? -10.225 -9.443 -18.432 1.00 10.61 38 ASN B C 1
ATOM 1152 O O . ASN B 2 38 ? -9.487 -8.478 -18.271 1.00 10.74 38 ASN B O 1
ATOM 1157 N N . TRP B 2 39 ? -11.391 -9.590 -17.816 1.00 8.37 39 TRP B N 1
ATOM 1158 C CA . TRP B 2 39 ? -11.846 -8.670 -16.776 1.00 8.60 39 TRP B CA 1
ATOM 1159 C C . TRP B 2 39 ? -12.139 -9.438 -15.516 1.00 9.71 39 TRP B C 1
ATOM 1160 O O . TRP B 2 39 ? -12.803 -10.488 -15.567 1.00 10.92 39 TRP B O 1
ATOM 1171 N N . PHE B 2 40 ? -11.662 -8.908 -14.389 1.00 8.86 40 PHE B N 1
ATOM 1172 C CA . PHE B 2 40 ? -11.881 -9.495 -13.052 1.00 9.67 40 PHE B CA 1
ATOM 1173 C C . PHE B 2 40 ? -12.594 -8.511 -12.145 1.00 9.61 40 PHE B C 1
ATOM 1174 O O . PHE B 2 40 ? -12.417 -7.301 -12.290 1.00 10.98 40 PHE B O 1
ATOM 1182 N N . GLN B 2 41 ? -13.394 -9.040 -11.222 1.00 9.23 41 GLN B N 1
ATOM 1183 C CA . GLN B 2 41 ? -14.005 -8.282 -10.141 1.00 10.03 41 GLN B CA 1
ATOM 1184 C C . GLN B 2 41 ? -13.352 -8.692 -8.839 1.00 11.48 41 GLN B C 1
ATOM 1185 O O . GLN B 2 41 ? -13.170 -9.888 -8.620 1.00 12.90 41 GLN B O 1
ATOM 1191 N N . GLN B 2 42 ? -12.997 -7.744 -7.978 1.00 10.53 42 GLN B N 1
ATOM 1192 C CA . GLN B 2 42 ? -12.496 -8.117 -6.655 1.00 11.18 42 GLN B CA 1
ATOM 1193 C C . GLN B 2 42 ? -13.139 -7.297 -5.542 1.00 12.66 42 GLN B C 1
ATOM 1194 O O . GLN B 2 42 ? -13.204 -6.073 -5.611 1.00 14.61 42 GLN B O 1
ATOM 1200 N N . LYS B 2 43 ? -13.573 -7.985 -4.491 1.00 14.47 43 LYS B N 1
ATOM 1201 C CA . LYS B 2 43 ? -14.071 -7.328 -3.283 1.00 18.12 43 LYS B CA 1
ATOM 1202 C C . LYS B 2 43 ? -13.050 -7.521 -2.171 1.00 18.27 43 LYS B C 1
ATOM 1203 O O . LYS B 2 43 ? -12.270 -8.473 -2.211 1.00 17.93 43 LYS B O 1
ATOM 1209 N N . PRO B 2 44 ? -13.026 -6.606 -1.187 1.00 20.42 44 PRO B N 1
ATOM 1210 C CA . PRO B 2 44 ? -12.028 -6.665 -0.113 1.00 23.07 44 PRO B CA 1
ATOM 1211 C C . PRO B 2 44 ? -11.974 -8.032 0.573 1.00 23.16 44 PRO B C 1
ATOM 1212 O O . PRO B 2 44 ? -13.011 -8.630 0.869 1.00 23.44 44 PRO B O 1
ATOM 1216 N N . GLY B 2 45 ? -10.760 -8.534 0.775 1.00 23.87 45 GLY B N 1
ATOM 1217 C CA . GLY B 2 45 ? -10.564 -9.812 1.439 1.00 23.76 45 GLY B CA 1
ATOM 1218 C C . GLY B 2 45 ? -10.877 -11.027 0.587 1.00 23.71 45 GLY B C 1
ATOM 1219 O O . GLY B 2 45 ? -10.806 -12.151 1.072 1.00 26.52 45 GLY B O 1
ATOM 1220 N N . GLN B 2 46 ? -11.206 -10.816 -0.687 1.00 18.75 46 GLN B N 1
ATOM 1221 C CA . GLN B 2 46 ? -11.524 -11.927 -1.587 1.00 18.60 46 GLN B CA 1
ATOM 1222 C C . GLN B 2 46 ? -10.580 -12.003 -2.785 1.00 16.13 46 GLN B C 1
ATOM 1223 O O . GLN B 2 46 ? -9.917 -11.030 -3.132 1.00 16.49 46 GLN B O 1
ATOM 1229 N N . SER B 2 47 ? -10.521 -13.164 -3.429 1.00 16.36 47 SER B N 1
ATOM 1230 C CA A SER B 2 47 ? -9.717 -13.314 -4.639 0.49 15.14 47 SER B CA 1
ATOM 1231 C CA B SER B 2 47 ? -9.717 -13.316 -4.636 0.51 15.16 47 SER B CA 1
ATOM 1232 C C . SER B 2 47 ? -10.418 -12.667 -5.825 1.00 14.70 47 SER B C 1
ATOM 1233 O O . SER B 2 47 ? -11.652 -12.580 -5.845 1.00 14.10 47 SER B O 1
ATOM 1238 N N . PRO B 2 48 ? -9.643 -12.219 -6.823 1.00 12.27 48 PRO B N 1
ATOM 1239 C CA . PRO B 2 48 ? -10.260 -11.744 -8.070 1.00 12.53 48 PRO B CA 1
ATOM 1240 C C . PRO B 2 48 ? -11.150 -12.825 -8.683 1.00 13.20 48 PRO B C 1
ATOM 1241 O O . PRO B 2 48 ? -10.806 -14.014 -8.656 1.00 14.36 48 PRO B O 1
ATOM 1245 N N . LYS B 2 49 ? -12.308 -12.408 -9.193 1.00 11.66 49 LYS B N 1
ATOM 1246 C CA . LYS B 2 49 ? -13.274 -13.300 -9.822 1.00 11.29 49 LYS B CA 1
ATOM 1247 C C . LYS B 2 49 ? -13.370 -12.984 -11.311 1.00 9.99 49 LYS B C 1
ATOM 1248 O O . LYS B 2 49 ? -13.671 -11.848 -11.693 1.00 11.31 49 LYS B O 1
ATOM 1252 N N . LEU B 2 50 ? -13.110 -13.978 -12.153 1.00 8.76 50 LEU B N 1
ATOM 1253 C CA . LEU B 2 50 ? -13.155 -13.764 -13.611 1.00 8.03 50 LEU B CA 1
ATOM 1254 C C . LEU B 2 50 ? -14.573 -13.466 -14.091 1.00 8.63 50 LEU B C 1
ATOM 1255 O O . LEU B 2 50 ? -15.495 -14.222 -13.797 1.00 12.12 50 LEU B O 1
ATOM 1260 N N . LEU B 2 51 ? -14.722 -12.364 -14.834 1.00 8.77 51 LEU B N 1
ATOM 1261 C CA . LEU B 2 51 ? -16.027 -11.943 -15.359 1.00 10.41 51 LEU B CA 1
ATOM 1262 C C . LEU B 2 51 ? -16.138 -12.212 -16.852 1.00 11.02 51 LEU B C 1
ATOM 1263 O O . LEU B 2 51 ? -17.136 -12.759 -17.323 1.00 10.28 51 LEU B O 1
ATOM 1268 N N . ILE B 2 52 ? -15.105 -11.801 -17.577 1.00 10.45 52 ILE B N 1
ATOM 1269 C CA . ILE B 2 52 ? -15.066 -11.824 -19.029 1.00 10.68 52 ILE B CA 1
ATOM 1270 C C . ILE B 2 52 ? -13.706 -12.362 -19.469 1.00 9.59 52 ILE B C 1
ATOM 1271 O O . ILE B 2 52 ? -12.667 -11.954 -18.924 1.00 10.07 52 ILE B O 1
ATOM 1276 N N . TYR B 2 53 ? -13.687 -13.291 -20.422 1.00 9.94 53 TYR B N 1
ATOM 1277 C CA . TYR B 2 53 ? -12.413 -13.690 -21.002 1.00 8.87 53 TYR B CA 1
ATOM 1278 C C . TYR B 2 53 ? -12.412 -13.478 -22.518 1.00 10.10 53 TYR B C 1
ATOM 1279 O O . TYR B 2 53 ? -13.466 -13.454 -23.170 1.00 10.54 53 TYR B O 1
ATOM 1288 N N . ALA B 2 54 ? -11.211 -13.305 -23.061 1.00 10.07 54 ALA B N 1
ATOM 1289 C CA . ALA B 2 54 ? -10.993 -13.066 -24.493 1.00 10.82 54 ALA B CA 1
ATOM 1290 C C . ALA B 2 54 ? -11.932 -11.976 -25.011 1.00 11.32 54 ALA B C 1
ATOM 1291 O O . ALA B 2 54 ? -12.623 -12.138 -26.015 1.00 12.44 54 ALA B O 1
ATOM 1293 N N . ALA B 2 55 ? -11.934 -10.883 -24.254 1.00 11.35 55 ALA B N 1
ATOM 1294 C CA . ALA B 2 55 ? -12.585 -9.597 -24.568 1.00 11.10 55 ALA B CA 1
ATOM 1295 C C . ALA B 2 55 ? -14.095 -9.586 -24.403 1.00 10.06 55 ALA B C 1
ATOM 1296 O O . ALA B 2 55 ? -14.622 -8.599 -23.891 1.00 11.52 55 ALA B O 1
ATOM 1298 N N . SER B 2 56 ? -14.792 -10.633 -24.845 1.00 10.12 56 SER B N 1
ATOM 1299 C CA . SER B 2 56 ? -16.246 -10.556 -24.921 1.00 12.72 56 SER B CA 1
ATOM 1300 C C . SER B 2 56 ? -16.981 -11.796 -24.438 1.00 12.55 56 SER B C 1
ATOM 1301 O O . SER B 2 56 ? -18.205 -11.866 -24.536 1.00 13.42 56 SER B O 1
ATOM 1304 N N . ASN B 2 57 ? -16.261 -12.781 -23.903 1.00 11.85 57 ASN B N 1
ATOM 1305 C CA . ASN B 2 57 ? -16.941 -13.991 -23.457 1.00 11.72 57 ASN B CA 1
ATOM 1306 C C . ASN B 2 57 ? -17.315 -13.922 -21.981 1.00 9.78 57 ASN B C 1
ATOM 1307 O O . ASN B 2 57 ? -16.468 -13.658 -21.134 1.00 11.63 57 ASN B O 1
ATOM 1312 N N . LEU B 2 58 ? -18.582 -14.167 -21.685 1.00 11.09 58 LEU B N 1
ATOM 1313 C CA . LEU B 2 58 ? -19.071 -14.131 -20.322 1.00 11.41 58 LEU B CA 1
ATOM 1314 C C . LEU B 2 58 ? -18.693 -15.430 -19.632 1.00 13.17 58 LEU B C 1
ATOM 1315 O O . LEU B 2 58 ? -19.035 -16.524 -20.115 1.00 13.35 58 LEU B O 1
ATOM 1320 N N . GLU B 2 59 ? -17.969 -15.319 -18.523 1.00 13.36 59 GLU B N 1
ATOM 1321 C CA . GLU B 2 59 ? -17.590 -16.491 -17.744 1.00 13.30 59 GLU B CA 1
ATOM 1322 C C . GLU B 2 59 ? -18.823 -17.176 -17.140 1.00 14.45 59 GLU B C 1
ATOM 1323 O O . GLU B 2 59 ? -19.775 -16.514 -16.702 1.00 13.57 59 GLU B O 1
ATOM 1329 N N . SER B 2 60 ? -18.820 -18.507 -17.136 1.00 14.65 60 SER B N 1
ATOM 1330 C CA . SER B 2 60 ? -19.881 -19.257 -16.468 1.00 17.81 60 SER B CA 1
ATOM 1331 C C . SER B 2 60 ? -20.096 -18.760 -15.041 1.00 16.81 60 SER B C 1
ATOM 1332 O O . SER B 2 60 ? -19.128 -18.545 -14.311 1.00 16.91 60 SER B O 1
ATOM 1335 N N . GLY B 2 61 ? -21.362 -18.557 -14.657 1.00 19.59 61 GLY B N 1
ATOM 1336 C CA . GLY B 2 61 ? -21.701 -18.181 -13.287 1.00 19.91 61 GLY B CA 1
ATOM 1337 C C . GLY B 2 61 ? -21.764 -16.683 -13.044 1.00 19.69 61 GLY B C 1
ATOM 1338 O O . GLY B 2 61 ? -22.130 -16.234 -11.949 1.00 21.61 61 GLY B O 1
ATOM 1339 N N . ILE B 2 62 ? -21.421 -15.918 -14.075 1.00 13.66 62 ILE B N 1
ATOM 1340 C CA . ILE B 2 62 ? -21.456 -14.456 -14.025 1.00 13.00 62 ILE B CA 1
ATOM 1341 C C . ILE B 2 62 ? -22.727 -13.930 -14.727 1.00 13.88 62 ILE B C 1
ATOM 1342 O O . ILE B 2 62 ? -23.063 -14.375 -15.824 1.00 14.90 62 ILE B O 1
ATOM 1347 N N . PRO B 2 63 ? -23.427 -12.975 -14.102 1.00 13.58 63 PRO B N 1
ATOM 1348 C CA . PRO B 2 63 ? -24.666 -12.436 -14.686 1.00 15.54 63 PRO B CA 1
ATOM 1349 C C . PRO B 2 63 ? -24.444 -11.732 -16.023 1.00 13.69 63 PRO B C 1
ATOM 1350 O O . PRO B 2 63 ? -23.406 -11.102 -16.247 1.00 15.45 63 PRO B O 1
ATOM 1354 N N . ALA B 2 64 ? -25.444 -11.822 -16.899 1.00 15.44 64 ALA B N 1
ATOM 1355 C CA . ALA B 2 64 ? -25.345 -11.264 -18.240 1.00 15.93 64 ALA B CA 1
ATOM 1356 C C . ALA B 2 64 ? -25.425 -9.742 -18.239 1.00 17.15 64 ALA B C 1
ATOM 1357 O O . ALA B 2 64 ? -25.338 -9.120 -19.300 1.00 17.06 64 ALA B O 1
ATOM 1359 N N . ARG B 2 65 ? -25.611 -9.163 -17.052 1.00 14.77 65 ARG B N 1
ATOM 1360 C CA . ARG B 2 65 ? -25.486 -7.714 -16.870 1.00 13.14 65 ARG B CA 1
ATOM 1361 C C . ARG B 2 65 ? -24.076 -7.243 -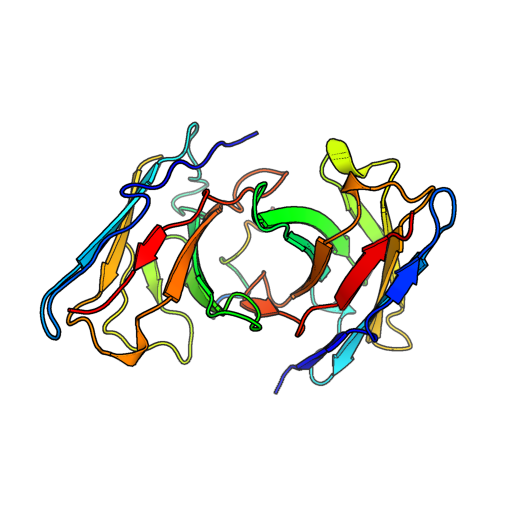17.217 1.00 13.41 65 ARG B C 1
ATOM 1362 O O . ARG B 2 65 ? -23.877 -6.082 -17.546 1.00 12.95 65 ARG B O 1
ATOM 1370 N N . PHE B 2 66 ? -23.097 -8.141 -17.104 1.00 12.01 66 PHE B N 1
ATOM 1371 C CA . PHE B 2 66 ? -21.717 -7.853 -17.505 1.00 10.91 66 PHE B CA 1
ATOM 1372 C C . PHE B 2 66 ? -21.479 -8.224 -18.950 1.00 13.61 66 PHE B C 1
ATOM 1373 O O . PHE B 2 66 ? -21.860 -9.307 -19.383 1.00 12.02 66 PHE B O 1
ATOM 1381 N N . SER B 2 67 ? -20.854 -7.315 -19.701 1.00 11.11 67 SER B N 1
ATOM 1382 C CA . SER B 2 67 ? -20.409 -7.641 -21.053 1.00 10.96 67 SER B CA 1
ATOM 1383 C C . SER B 2 67 ? -19.090 -6.953 -21.359 1.00 10.31 67 SER B C 1
ATOM 1384 O O . SER B 2 67 ? -18.770 -5.911 -20.777 1.00 10.65 67 SER B O 1
ATOM 1387 N N . GLY B 2 68 ? -18.331 -7.548 -22.267 1.00 9.74 68 GLY B N 1
ATOM 1388 C CA . GLY B 2 68 ? -17.065 -6.989 -22.696 1.00 10.05 68 GLY B CA 1
ATOM 1389 C C . GLY B 2 68 ? -17.075 -6.684 -24.178 1.00 12.10 68 GLY B C 1
ATOM 1390 O O . GLY B 2 68 ? -17.735 -7.390 -24.958 1.00 12.69 68 GLY B O 1
ATOM 1391 N N . SER B 2 69 ? -16.345 -5.635 -24.559 1.00 10.89 69 SER B N 1
ATOM 1392 C CA A SER B 2 69 ? -16.213 -5.224 -25.963 0.68 11.32 69 SER B CA 1
ATOM 1393 C CA B SER B 2 69 ? -16.185 -5.312 -25.972 0.32 11.17 69 SER B CA 1
ATOM 1394 C C . SER B 2 69 ? -14.776 -4.810 -26.247 1.00 10.53 69 SER B C 1
ATOM 1395 O O . SER B 2 69 ? -14.008 -4.542 -25.325 1.00 11.14 69 SER B O 1
ATOM 1400 N N . GLY B 2 70 ? -14.429 -4.718 -27.527 1.00 10.23 70 GLY B N 1
ATOM 1401 C CA . GLY B 2 70 ? -13.139 -4.182 -27.921 1.00 10.25 70 GLY B CA 1
ATOM 1402 C C . GLY B 2 70 ? -12.204 -5.148 -28.610 1.00 14.09 70 GLY B C 1
ATOM 1403 O O . GLY B 2 70 ? -12.460 -6.348 -28.694 1.00 17.98 70 GLY B O 1
ATOM 1404 N N . SER B 2 71 ? -11.109 -4.603 -29.120 1.00 11.94 71 SER B N 1
ATOM 1405 C CA . SER B 2 71 ? -10.088 -5.396 -29.772 1.00 13.26 71 SE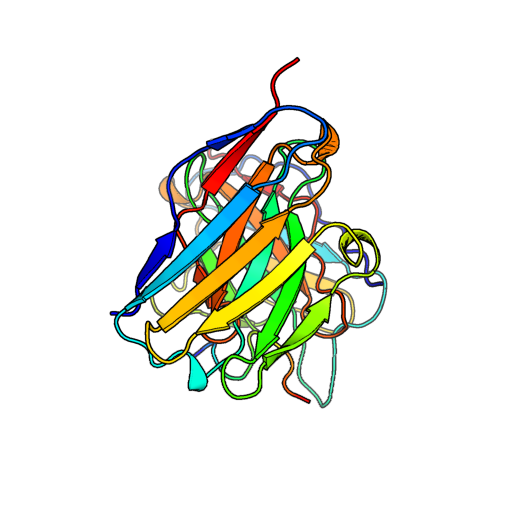R B CA 1
ATOM 1406 C C . SER B 2 71 ? -8.843 -4.546 -29.881 1.00 13.88 71 SER B C 1
ATOM 1407 O O . SER B 2 71 ? -8.902 -3.322 -29.692 1.00 13.96 71 SER B O 1
ATOM 1410 N N . GLY B 2 72 ? -7.714 -5.191 -30.146 1.00 14.48 72 GLY B N 1
ATOM 1411 C CA . GLY B 2 72 ? -6.487 -4.459 -30.422 1.00 13.42 72 GLY B CA 1
ATOM 1412 C C . GLY B 2 72 ? -5.944 -3.882 -29.141 1.00 11.07 72 GLY B C 1
ATOM 1413 O O . GLY B 2 72 ? -5.420 -4.601 -28.288 1.00 12.83 72 GLY B O 1
ATOM 1414 N N . THR B 2 73 ? -6.089 -2.570 -28.996 1.00 11.65 73 THR B N 1
ATOM 1415 C CA . THR B 2 73 ? -5.615 -1.928 -27.781 1.00 10.88 73 THR B CA 1
ATOM 1416 C C . THR B 2 73 ? -6.725 -1.352 -26.921 1.00 14.77 73 THR B C 1
ATOM 1417 O O . THR B 2 73 ? -6.468 -0.913 -25.808 1.00 17.24 73 THR B O 1
ATOM 1421 N N . ASP B 2 74 ? -7.959 -1.341 -27.406 1.00 12.39 74 ASP B N 1
ATOM 1422 C CA . ASP B 2 74 ? -8.997 -0.631 -26.664 1.00 11.16 74 ASP B CA 1
ATOM 1423 C C . ASP B 2 74 ? -10.142 -1.552 -26.285 1.00 11.73 74 ASP B C 1
ATOM 1424 O O . ASP B 2 74 ? -10.767 -2.161 -27.161 1.00 11.66 74 ASP B O 1
ATOM 1429 N N . PHE B 2 75 ? -10.406 -1.632 -24.979 1.00 10.31 75 PHE B N 1
ATOM 1430 C CA . PHE B 2 75 ? -11.390 -2.560 -24.412 1.00 9.82 75 PHE B CA 1
ATOM 1431 C C . PHE B 2 75 ? -12.288 -1.895 -23.400 1.00 9.46 75 PHE B C 1
ATOM 1432 O O . PHE B 2 75 ? -11.895 -0.942 -22.725 1.00 10.29 75 PHE B O 1
ATOM 1440 N N . THR B 2 76 ? -13.512 -2.397 -23.305 1.00 9.25 76 THR B N 1
ATOM 1441 C CA . THR B 2 76 ? -14.432 -1.866 -22.323 1.00 9.33 76 THR B CA 1
ATOM 1442 C C . THR B 2 76 ? -15.227 -2.979 -21.667 1.00 11.73 76 THR B C 1
ATOM 1443 O O . THR B 2 76 ? -15.557 -3.994 -22.298 1.00 12.62 76 THR B O 1
ATOM 1447 N N . LEU B 2 77 ? -15.521 -2.763 -20.395 1.00 9.20 77 LEU B N 1
ATOM 1448 C CA . LEU B 2 77 ? -16.419 -3.587 -19.609 1.00 9.24 77 LEU B CA 1
ATOM 1449 C C . LEU B 2 77 ? -17.690 -2.764 -19.361 1.00 10.26 77 LEU B C 1
ATOM 1450 O O . LEU B 2 77 ? -17.605 -1.638 -18.885 1.00 11.52 77 LEU B O 1
ATOM 1455 N N . ASN B 2 78 ? -18.854 -3.318 -19.688 1.00 10.05 78 ASN B N 1
ATOM 1456 C CA . ASN B 2 78 ? -20.131 -2.634 -19.485 1.00 10.64 78 ASN B CA 1
ATOM 1457 C C . ASN B 2 78 ? -20.935 -3.375 -18.437 1.00 11.67 78 ASN B C 1
ATOM 1458 O O . ASN B 2 78 ? -20.945 -4.611 -18.431 1.00 11.92 78 ASN B O 1
ATOM 1463 N N . ILE B 2 79 ? -21.579 -2.632 -17.544 1.00 11.36 79 ILE B N 1
ATOM 1464 C CA . ILE B 2 79 ? -22.459 -3.201 -16.535 1.00 11.80 79 ILE B CA 1
ATOM 1465 C C . ILE B 2 79 ? -23.824 -2.572 -16.736 1.00 12.61 79 ILE B C 1
ATOM 1466 O O . ILE B 2 79 ? -23.942 -1.344 -16.733 1.00 12.90 79 ILE B O 1
ATOM 1471 N N . HIS B 2 80 ? -24.851 -3.409 -16.893 1.00 13.06 80 HIS B N 1
ATOM 1472 C CA . HIS B 2 80 ? -26.159 -2.952 -17.385 1.00 15.36 80 HIS B CA 1
ATOM 1473 C C . HIS B 2 80 ? -27.254 -3.893 -16.889 1.00 16.44 80 HIS B C 1
ATOM 1474 O O . HIS B 2 80 ? -27.392 -5.001 -17.396 1.00 18.37 80 HIS B O 1
ATOM 1481 N N . PRO B 2 81 ? -28.008 -3.485 -15.853 1.00 15.79 81 PRO B N 1
ATOM 1482 C CA . PRO B 2 81 ? -27.827 -2.295 -15.020 1.00 16.93 81 PRO B CA 1
ATOM 1483 C C . PRO B 2 81 ? -26.861 -2.578 -13.887 1.00 18.29 81 PRO B C 1
ATOM 1484 O O . PRO B 2 81 ? -26.610 -3.746 -13.577 1.00 18.10 81 PRO B O 1
ATOM 1488 N N . VAL B 2 82 ? -26.350 -1.520 -13.268 1.00 17.46 82 VAL B N 1
ATOM 1489 C CA . VAL B 2 82 ? -25.539 -1.665 -12.071 1.00 15.44 82 VAL B CA 1
ATOM 1490 C C . VAL B 2 82 ? -26.451 -1.998 -10.871 1.00 15.87 82 VAL B C 1
ATOM 1491 O O . VAL B 2 82 ? -27.541 -1.440 -10.712 1.00 17.84 82 VAL B O 1
ATOM 1495 N N . GLU B 2 83 ? -26.007 -2.949 -10.057 1.00 15.69 83 GLU B N 1
ATOM 1496 C CA . GLU B 2 83 ? -26.699 -3.333 -8.836 1.00 18.58 83 GLU B CA 1
ATOM 1497 C C . GLU B 2 83 ? -25.806 -3.128 -7.613 1.00 16.61 83 GLU B C 1
ATOM 1498 O O . GLU B 2 83 ? -24.591 -2.981 -7.751 1.00 16.72 83 GLU B O 1
ATOM 1504 N N . GLU B 2 84 ? -26.408 -3.137 -6.424 1.00 17.93 84 GLU B N 1
ATOM 1505 C CA . GLU B 2 84 ? -25.679 -2.891 -5.176 1.00 20.65 84 GLU B CA 1
ATOM 1506 C C . GLU B 2 84 ? -24.448 -3.782 -5.025 1.00 20.07 84 GLU B C 1
ATOM 1507 O O . GLU B 2 84 ? -23.386 -3.325 -4.581 1.00 19.31 84 GLU B O 1
ATOM 1513 N N . GLU B 2 85 ? -24.576 -5.043 -5.424 1.00 17.59 85 GLU B N 1
ATOM 1514 C CA . GLU B 2 85 ? -23.516 -6.017 -5.192 1.00 18.57 85 GLU B CA 1
ATOM 1515 C C . GLU B 2 85 ? -22.322 -5.797 -6.119 1.00 17.99 85 GLU B C 1
ATOM 1516 O O . GLU B 2 85 ? -21.310 -6.484 -6.024 1.00 18.01 85 GLU B O 1
ATOM 1522 N N . ASP B 2 86 ? -22.435 -4.822 -7.015 1.00 16.37 86 ASP B N 1
ATOM 1523 C CA . ASP B 2 86 ? -21.368 -4.557 -7.979 1.00 15.27 86 ASP B CA 1
ATOM 1524 C C . ASP B 2 86 ? -20.267 -3.660 -7.432 1.00 14.92 86 ASP B C 1
ATOM 1525 O O . ASP B 2 86 ? -19.239 -3.460 -8.097 1.00 15.19 86 ASP B O 1
ATOM 1530 N N . ALA B 2 87 ? -20.476 -3.109 -6.245 1.00 14.67 87 ALA B N 1
ATOM 1531 C CA . ALA B 2 87 ? -19.448 -2.310 -5.599 1.00 15.99 87 ALA B CA 1
ATOM 1532 C C . ALA B 2 87 ? -18.226 -3.189 -5.419 1.00 16.17 87 ALA B C 1
ATOM 1533 O O . ALA B 2 87 ? -18.288 -4.211 -4.722 1.00 18.18 87 ALA B O 1
ATOM 1535 N N . ALA B 2 88 ? -17.126 -2.807 -6.067 1.00 12.96 88 ALA B N 1
ATOM 1536 C CA . ALA B 2 88 ? -15.948 -3.672 -6.144 1.00 13.01 88 ALA B CA 1
ATOM 1537 C C . ALA B 2 88 ? -14.866 -2.928 -6.891 1.00 14.40 88 ALA B C 1
ATOM 1538 O O . ALA B 2 88 ? -15.111 -1.836 -7.397 1.00 14.45 88 ALA B O 1
ATOM 1540 N N . THR B 2 89 ? -13.678 -3.521 -6.966 1.00 13.10 89 THR B N 1
ATOM 1541 C CA . THR B 2 89 ? -12.648 -3.023 -7.871 1.00 13.21 89 THR B CA 1
ATOM 1542 C C . THR B 2 89 ? -12.539 -3.973 -9.057 1.00 11.82 89 THR B C 1
ATOM 1543 O O . THR B 2 89 ? -12.549 -5.205 -8.909 1.00 13.43 89 THR B O 1
ATOM 1547 N N . TYR B 2 90 ? -12.470 -3.390 -10.248 1.00 10.32 90 TYR B N 1
ATOM 1548 C CA . TYR B 2 90 ? -12.439 -4.136 -11.485 1.00 9.95 90 TYR B CA 1
ATOM 1549 C C . TYR B 2 90 ? -11.072 -4.008 -12.115 1.00 9.95 90 TYR B C 1
ATOM 1550 O O . TYR B 2 90 ? -10.515 -2.920 -12.162 1.00 10.63 90 TYR B O 1
ATOM 1559 N N . TYR B 2 91 ? -10.530 -5.129 -12.572 1.00 9.80 91 TYR B N 1
ATOM 1560 C CA . TYR B 2 91 ? -9.218 -5.151 -13.221 1.00 9.04 91 TYR B CA 1
ATOM 1561 C C . TYR B 2 91 ? -9.304 -5.736 -14.607 1.00 9.56 91 TYR B C 1
ATOM 1562 O O . TYR B 2 91 ? -9.962 -6.764 -14.791 1.00 9.36 91 TYR B O 1
ATOM 1571 N N . CYS B 2 92 ? -8.629 -5.127 -15.580 1.00 8.84 92 CYS B N 1
ATOM 1572 C CA . CYS B 2 92 ? -8.370 -5.846 -16.829 1.00 8.42 92 CYS B CA 1
ATOM 1573 C C . CYS B 2 92 ? -7.007 -6.559 -16.731 1.00 9.81 92 CYS B C 1
ATOM 1574 O O . CYS B 2 92 ? -6.160 -6.179 -15.923 1.00 9.08 92 CYS B O 1
ATOM 1577 N N . GLN B 2 93 ? -6.833 -7.618 -17.520 1.00 8.72 93 GLN B N 1
ATOM 1578 C CA . GLN B 2 93 ? -5.597 -8.404 -17.554 1.00 8.50 93 GLN B CA 1
ATOM 1579 C C . GLN B 2 93 ? -5.386 -8.873 -18.965 1.00 9.83 93 GLN B C 1
ATOM 1580 O O . GLN B 2 93 ? -6.320 -9.446 -19.540 1.00 10.47 93 GLN B O 1
ATOM 1586 N N . GLN B 2 94 ? -4.185 -8.694 -19.522 1.00 9.72 94 GLN B N 1
ATOM 1587 C CA . GLN B 2 94 ? -3.912 -9.275 -20.843 1.00 10.37 94 GLN B CA 1
ATOM 1588 C C . GLN B 2 94 ? -3.094 -10.549 -20.695 1.00 9.79 94 GLN B C 1
ATOM 1589 O O . GLN B 2 94 ? -2.204 -10.616 -19.851 1.00 10.70 94 GLN B O 1
ATOM 1595 N N . THR B 2 95 ? -3.421 -11.551 -21.509 1.00 8.55 95 THR B N 1
ATOM 1596 C CA . THR B 2 95 ? -2.703 -12.832 -21.496 1.00 8.83 95 THR B CA 1
ATOM 1597 C C . THR B 2 95 ? -2.217 -13.196 -22.891 1.00 12.82 95 THR B C 1
ATOM 1598 O O . THR B 2 95 ? -2.030 -14.376 -23.221 1.00 15.35 95 THR B O 1
ATOM 1602 N N . ASN B 2 96 ? -2.016 -12.170 -23.716 1.00 11.04 96 ASN B N 1
ATOM 1603 C CA . ASN B 2 96 ? -1.472 -12.353 -25.057 1.00 12.74 96 ASN B CA 1
ATOM 1604 C C . ASN B 2 96 ? 0.040 -12.538 -25.085 1.00 14.12 96 ASN B C 1
ATOM 1605 O O . ASN B 2 96 ? 0.555 -13.279 -25.918 1.00 18.17 96 ASN B O 1
ATOM 1610 N N . GLU B 2 97 ? 0.748 -11.848 -24.199 1.00 12.57 97 GLU B N 1
ATOM 1611 C CA . GLU B 2 97 ? 2.213 -11.840 -24.243 1.00 14.75 97 GLU B CA 1
ATOM 1612 C C . GLU B 2 97 ? 2.749 -11.984 -22.823 1.00 14.24 97 GLU B C 1
ATOM 1613 O O . GLU B 2 97 ? 2.168 -11.441 -21.883 1.00 14.45 97 GLU B O 1
ATOM 1619 N N . ASP B 2 98 ? 3.832 -12.738 -22.654 1.00 14.00 98 ASP B N 1
ATOM 1620 C CA . ASP B 2 98 ? 4.465 -12.868 -21.342 1.00 13.86 98 ASP B CA 1
ATOM 1621 C C . ASP B 2 98 ? 5.335 -11.636 -21.103 1.00 13.31 98 ASP B C 1
ATOM 1622 O O . ASP B 2 98 ? 6.037 -11.205 -22.009 1.00 16.18 98 ASP B O 1
ATOM 1627 N N . PRO B 2 99 ? 5.314 -11.082 -19.882 1.00 13.12 99 PRO B N 1
ATOM 1628 C CA . PRO B 2 99 ? 4.494 -11.501 -18.748 1.00 12.32 99 PRO B CA 1
ATOM 1629 C C . PRO B 2 99 ? 3.072 -10.980 -18.850 1.00 9.95 99 PRO B C 1
ATOM 1630 O O . PRO B 2 99 ? 2.859 -9.855 -19.352 1.00 11.14 99 PRO B O 1
ATOM 1634 N N . TYR B 2 100 ? 2.115 -11.772 -18.378 1.00 9.22 100 TYR B N 1
ATOM 1635 C CA . TYR B 2 100 ? 0.763 -11.248 -18.278 1.00 9.62 100 TYR B CA 1
ATOM 1636 C C . TYR B 2 100 ? 0.825 -10.010 -17.425 1.00 11.00 100 TYR B C 1
ATOM 1637 O O . TYR B 2 100 ? 1.633 -9.940 -16.489 1.00 11.98 100 TYR B O 1
ATOM 1646 N N . THR B 2 101 ? -0.062 -9.058 -17.714 1.00 11.56 101 THR B N 1
ATOM 1647 C CA . THR B 2 101 ? -0.093 -7.814 -16.953 1.00 9.12 101 THR B CA 1
ATOM 1648 C C . THR B 2 101 ? -1.516 -7.415 -16.652 1.00 9.47 101 THR B C 1
ATOM 1649 O O . THR B 2 101 ? -2.446 -7.810 -17.353 1.00 10.54 101 THR B O 1
ATOM 1653 N N . PHE B 2 102 ? -1.661 -6.636 -15.587 1.00 8.96 102 PHE B N 1
ATOM 1654 C CA . PHE B 2 102 ? -2.948 -6.180 -15.098 1.00 9.41 102 PHE B CA 1
ATOM 1655 C C . PHE B 2 102 ? -3.033 -4.672 -15.181 1.00 8.72 102 PHE B C 1
ATOM 1656 O O . PHE B 2 102 ? -2.033 -3.964 -15.027 1.00 10.21 102 PHE B O 1
ATOM 1664 N N . GLY B 2 103 ? -4.257 -4.186 -15.373 1.00 9.89 103 GLY B N 1
ATOM 1665 C CA . GLY B 2 103 ? -4.544 -2.771 -15.212 1.00 10.89 103 GLY B CA 1
ATOM 1666 C C . GLY B 2 103 ? -4.485 -2.391 -13.750 1.00 10.78 103 GLY B C 1
ATOM 1667 O O . GLY B 2 103 ? -4.438 -3.256 -12.877 1.00 11.65 103 GLY B O 1
ATOM 1668 N N . GLY B 2 104 ? -4.465 -1.088 -13.479 1.00 11.05 104 GLY B N 1
ATOM 1669 C CA . GLY B 2 104 ? -4.347 -0.597 -12.119 1.00 10.62 104 GLY B CA 1
ATOM 1670 C C . GLY B 2 104 ? -5.613 -0.632 -11.280 1.00 13.44 104 GLY B C 1
ATOM 1671 O O . GLY B 2 104 ? -5.583 -0.320 -10.085 1.00 16.40 104 GLY B O 1
ATOM 1672 N N . GLY B 2 105 ? -6.724 -1.020 -11.894 1.00 11.50 105 GLY B N 1
ATOM 1673 C CA . GLY B 2 105 ? -7.972 -1.130 -11.155 1.00 11.94 105 GLY B CA 1
ATOM 1674 C C . GLY B 2 105 ? -8.899 0.059 -11.282 1.00 11.50 105 GLY B C 1
ATOM 1675 O O . GLY B 2 105 ? -8.467 1.204 -11.399 1.00 14.67 105 GLY B O 1
ATOM 1676 N N . THR B 2 106 ? -10.189 -0.232 -11.226 1.00 11.30 106 THR B N 1
ATOM 1677 C CA . THR B 2 106 ? -11.215 0.808 -11.189 1.00 11.17 106 THR B CA 1
ATOM 1678 C C . THR B 2 106 ? -12.176 0.492 -10.054 1.00 11.37 106 THR B C 1
ATOM 1679 O O . THR B 2 106 ? -12.813 -0.555 -10.077 1.00 12.35 106 THR B O 1
ATOM 1683 N N . LYS B 2 107 ? -12.291 1.382 -9.072 1.00 11.91 107 LYS B N 1
ATOM 1684 C CA . LYS B 2 107 ? -13.155 1.099 -7.931 1.00 12.86 107 LYS B CA 1
ATOM 1685 C C . LYS B 2 107 ? -14.524 1.673 -8.215 1.00 14.18 107 LYS B C 1
ATOM 1686 O O . LYS B 2 107 ? -14.664 2.870 -8.460 1.00 15.21 107 LYS B O 1
ATOM 1692 N N . LEU B 2 108 ? -15.530 0.808 -8.195 1.00 13.43 108 LEU B N 1
ATOM 1693 C CA . LEU B 2 108 ? -16.899 1.215 -8.476 1.00 15.57 108 LEU B CA 1
ATOM 1694 C C . LEU B 2 108 ? -17.684 1.297 -7.182 1.00 17.76 108 LEU B C 1
ATOM 1695 O O . LEU B 2 108 ? -17.666 0.356 -6.386 1.00 17.13 108 LEU B O 1
ATOM 1700 N N . GLU B 2 109 ? -18.337 2.434 -6.963 1.00 17.17 109 GLU B N 1
ATOM 1701 C CA . GLU B 2 109 ? -19.234 2.601 -5.819 1.00 21.34 109 GLU B CA 1
ATOM 1702 C C . GLU B 2 109 ? -20.640 2.863 -6.313 1.00 21.58 109 GLU B C 1
ATOM 1703 O O . GLU B 2 109 ? -20.822 3.366 -7.419 1.00 19.81 109 GLU B O 1
ATOM 1709 N N . ILE B 2 110 ? -21.627 2.521 -5.489 1.00 25.00 110 ILE B N 1
ATOM 1710 C CA . ILE B 2 110 ? -23.029 2.795 -5.802 1.00 29.39 110 ILE B CA 1
ATOM 1711 C C . ILE B 2 110 ? -23.489 4.019 -5.039 1.00 31.08 110 ILE B C 1
ATOM 1712 O O . ILE B 2 110 ? -23.113 4.217 -3.885 1.00 31.65 110 ILE B O 1
ATOM 1717 N N . LYS B 2 111 ? -24.300 4.845 -5.685 1.00 32.11 111 LYS B N 1
ATOM 1718 C CA . LYS B 2 111 ? -24.891 5.994 -5.007 1.00 35.93 111 LYS B CA 1
ATOM 1719 C C . LYS B 2 111 ? -26.413 6.008 -5.145 1.00 40.57 111 LYS B C 1
ATOM 1720 O O . LYS B 2 111 ? -26.995 5.233 -5.913 1.00 41.55 111 LYS B O 1
ATOM 1729 N N . ASN C 3 2 ? -16.843 -21.475 -21.125 1.00 25.58 14 ASN Q N 1
ATOM 1730 C CA . ASN C 3 2 ? -15.577 -22.198 -20.947 1.00 22.46 14 ASN Q CA 1
ATOM 1731 C C . ASN C 3 2 ? -14.317 -21.349 -21.193 1.00 21.42 14 ASN Q C 1
ATOM 1732 O O . ASN C 3 2 ? -13.909 -21.104 -22.324 1.00 23.59 14 ASN Q O 1
ATOM 1737 N N . ALA C 3 3 ? -13.678 -20.966 -20.104 1.00 14.79 15 ALA Q N 1
ATOM 1738 C CA . ALA C 3 3 ? -12.552 -20.044 -20.105 1.00 11.94 15 ALA Q CA 1
ATOM 1739 C C . ALA C 3 3 ? -11.208 -20.739 -20.250 1.00 11.25 15 ALA Q C 1
ATOM 1740 O O . ALA C 3 3 ? -10.168 -20.077 -20.321 1.00 11.80 15 ALA Q O 1
ATOM 1742 N N . TYR C 3 4 ? -11.210 -22.065 -20.244 1.00 10.65 16 TYR Q N 1
ATOM 1743 C CA . TYR C 3 4 ? -9.939 -22.788 -20.246 1.00 12.24 16 TYR Q CA 1
ATOM 1744 C C . TYR C 3 4 ? -9.120 -22.479 -21.491 1.00 11.21 16 TYR Q C 1
ATOM 1745 O O . TYR C 3 4 ? -7.919 -22.231 -21.414 1.00 10.22 16 TYR Q O 1
ATOM 1754 N N . ASN C 3 5 ? -9.774 -22.492 -22.640 1.00 10.35 17 ASN Q N 1
ATOM 1755 C CA . ASN C 3 5 ? -9.055 -22.379 -23.902 1.00 10.72 17 ASN Q CA 1
ATOM 1756 C C . ASN C 3 5 ? -8.559 -20.978 -24.215 1.00 13.84 17 ASN Q C 1
ATOM 1757 O O . ASN C 3 5 ? -7.511 -20.811 -24.850 1.00 17.43 17 ASN Q O 1
ATOM 1762 N N . MET C 3 6 ? -9.318 -19.972 -23.795 1.00 13.18 18 MET Q N 1
ATOM 1763 C CA . MET C 3 6 ? -9.107 -18.620 -24.289 1.00 15.63 18 MET Q CA 1
ATOM 1764 C C . MET C 3 6 ? -8.839 -17.579 -23.211 1.00 13.13 18 MET Q C 1
ATOM 1765 O O . MET C 3 6 ? -8.594 -16.427 -23.556 1.00 12.86 18 MET Q O 1
ATOM 1770 N N . SER C 3 7 ? -8.871 -17.942 -21.927 1.00 9.62 19 SER Q N 1
ATOM 1771 C CA . SER C 3 7 ? -8.545 -16.925 -20.924 1.00 8.26 19 SER Q CA 1
ATOM 1772 C C . SER C 3 7 ? -7.035 -16.720 -20.824 1.00 9.68 19 SER Q C 1
ATOM 1773 O O . SER C 3 7 ? -6.582 -15.746 -20.208 1.00 9.40 19 SER Q O 1
ATOM 1776 N N . ILE C 3 8 ? -6.275 -17.629 -21.428 1.00 10.72 20 ILE Q N 1
ATOM 1777 C CA . ILE C 3 8 ? -4.867 -17.378 -21.754 1.00 11.02 20 ILE Q CA 1
ATOM 1778 C C . ILE C 3 8 ? -4.646 -17.714 -23.223 1.00 11.19 20 ILE Q C 1
ATOM 1779 O O . ILE C 3 8 ? -5.406 -18.483 -23.818 1.00 10.73 20 ILE Q O 1
ATOM 1784 N N . ARG C 3 9 ? -3.603 -17.151 -23.821 1.00 12.50 21 ARG Q N 1
ATOM 1785 C CA . ARG C 3 9 ? -3.250 -17.547 -25.172 1.00 12.67 21 ARG Q CA 1
ATOM 1786 C C . ARG C 3 9 ? -2.424 -18.810 -25.124 1.00 14.37 21 ARG Q C 1
ATOM 1787 O O . ARG C 3 9 ? -1.378 -18.854 -24.471 1.00 16.50 21 ARG Q O 1
ATOM 1795 N N . ARG C 3 10 ? -2.911 -19.854 -25.788 1.00 13.60 22 ARG Q N 1
ATOM 1796 C CA . ARG C 3 10 ? -2.216 -21.138 -25.796 1.00 13.29 22 ARG Q CA 1
ATOM 1797 C C . ARG C 3 10 ? -1.485 -21.351 -27.117 1.00 20.74 22 ARG Q C 1
ATOM 1798 O O . ARG C 3 10 ? -2.085 -21.739 -28.113 1.00 21.57 22 ARG Q O 1
ATOM 1806 N N . SER C 3 11 ? -0.180 -21.071 -27.103 1.00 27.11 23 SER Q N 1
ATOM 1807 C CA . SER C 3 11 ? 0.689 -21.173 -28.278 1.00 32.09 23 SER Q CA 1
ATOM 1808 C C . SER C 3 11 ? 1.984 -21.908 -27.919 1.00 34.26 23 SER Q C 1
ATOM 1809 O O . SER C 3 11 ? 2.630 -22.520 -28.779 1.00 36.99 23 SER Q O 1
#

CATH classification: 2.60.40.10

Nearest PDB structures (foldseek):
  3iy3-assembly1_A  TM=1.000E+00  e=2.541E-20  Mus musculus
  6j11-assembly1_L  TM=9.932E-01  e=1.848E-19  Mus musculus
  7shz-assembly2_J-2  TM=9.977E-01  e=5.697E-19  Homo sapiens
  4yzf-assembly1_H  TM=9.889E-01  e=1.343E-18  Mus musculus
  6sxi-assembly1_L  TM=9.923E-01  e=2.177E-18  Mus musculus

Solvent-accessible surface area: 10418 Å² total; per-residue (Å²): 140,41,49,12,113,4,34,49,98,70,128,11,144,76,56,42,54,19,116,0,25,0,59,5,62,60,30,93,1,90,69,6,50,0,0,0,0,7,28,30,147,90,106,13,9,31,4,0,0,34,3,28,13,66,107,45,129,41,74,37,6,90,132,6,120,134,36,5,71,4,59,24,64,66,115,56,46,7,0,55,0,68,0,43,74,4,32,88,99,4,33,7,41,1,10,0,0,0,50,0,0,12,71,28,0,92,9,0,73,0,52,32,29,159,112,4,92,12,84,20,62,51,79,74,37,50,15,47,82,36,103,160,7,66,0,24,0,111,8,70,97,56,0,54,74,126,85,48,12,18,0,0,0,0,19,20,62,133,90,102,30,3,73,4,2,0,16,7,4,73,58,66,17,93,80,21,64,87,44,8,53,8,64,40,69,16,52,74,1,47,0,42,0,89,43,0,56,106,101,1,45,6,31,0,19,0,0,0,2,17,66,43,14,7,28,20,3,71,10,0,111,1,86,35,152,104,1,53,78,53,0,1,67,84,129

Radius of gyration: 17.43 Å; Cα contacts (8 Å, |Δi|>4): 661; chains: 3; bounding box: 46×43×46 Å

Sequence (235 aa):
QVQLQQSGDELVKPGASSVKLSCTVSGFNIKDDFIHWMKQRPEQGLEWIGRIDPANGYTKYAPKFQDKATMTADTSSNTAYLQLSSLASEDAAVYYCATYGVAYWGQGTLVTVSADIVLTQSSPASLAVVSLGQRATISCKASQSVDHDGDSYMNWFQQKPGQSSPKLLIYAASNLESGIPARFSGSSGSGTDFTLNIHPVEEEDAATYYCQQTNEDPYTFGGGTKLEIKNAYNMSIRRS

Foldseek 3Di:
DKAWAKDAADEAEAQAKDKIKTQIDPDQQLVKKKWKWWADPPVGIDTQWIARQVVGDIDGDVVCPVAWDWGADSPRNMIMIMGGRDDQVRFTWMWMAIPPRPHIHPTYGYHYDD/DKAKAKPPQEDEDAAQQKDKIKIFIPWFLDDPHFRAKWKWWADPPDDTHTQDGRFFHGDPPHDPLWGKDDGTGIIMIMGGGDHQVRQTWMKMWGDRDPPIDIYPIYGYHYD/DCPDPVDPDD